Protein AF-L2F5I3-F1 (afdb_monomer_lite)

Radius of gyration: 32.6 Å; chains: 1; bounding box: 62×54×118 Å

Sequence (220 aa):
MTTNQRKNTMLRPIDVIFKHPVKKFTVIYQNGKLWQLPKLEFDGQSLAYKKEYQGSREQIFVSPDQTLDADDSVLISQLLTVNLPKSVHGRNVDEFEHWWRQNCYDFKAEIEAKQACQNQAQQLLSKPKQNLTTKQPSKKPNTEQKTAKTTPAQPQPQPQPQPQPQPQPQPQPQPQPQPQPQPQPQKRITQPEIKSNSSTANNPAYDVFDEMLNDLLHQL

pLDDT: mean 71.89, std 22.3, range [28.33, 97.69]

Foldseek 3Di:
DDPDPPDPPDDDLFKFWKAQPPVGWIWICDPNFIWTFDPDDPALVSVVVTDGDPDDQQRIATAQDQDDPPPRLSCLLPGQTDRDDPVRTRDTPVRNVVVCVVCVVVCVVVSVVSVVSNVVSVVVVPDDPDDPDDDDDDDDDDDDDDDDDDDDDDDDDDDDDDDDDDDDDDDDDDDDDDDDDDDDDDDDDDDDDDDDDDDDDDDPDPDPVVVVVVVVVVPD

Structure (mmCIF, N/CA/C/O backbone):
data_AF-L2F5I3-F1
#
_entry.id   AF-L2F5I3-F1
#
loop_
_atom_site.group_PDB
_atom_site.id
_atom_site.type_symbol
_atom_site.label_atom_id
_atom_site.label_alt_id
_atom_site.label_comp_id
_atom_site.label_asym_id
_atom_site.label_entity_id
_atom_site.label_seq_id
_atom_site.pdbx_PDB_ins_code
_atom_site.Cartn_x
_atom_site.Cartn_y
_atom_site.Cartn_z
_atom_site.occupancy
_atom_site.B_iso_or_equiv
_atom_site.auth_seq_id
_atom_site.auth_comp_id
_atom_site.auth_asym_id
_atom_site.auth_atom_id
_atom_site.pdbx_PDB_model_num
ATOM 1 N N . MET A 1 1 ? -35.029 13.430 -17.305 1.00 38.50 1 MET A N 1
ATOM 2 C CA . MET A 1 1 ? -34.560 12.127 -16.790 1.00 38.50 1 MET A CA 1
ATOM 3 C C . MET A 1 1 ? -33.447 12.401 -15.798 1.00 38.50 1 MET A C 1
ATOM 5 O O . MET A 1 1 ? -32.401 12.912 -16.167 1.00 38.50 1 MET A O 1
ATOM 9 N N . THR A 1 2 ? -33.754 12.218 -14.522 1.00 41.91 2 THR A N 1
ATOM 10 C CA . THR A 1 2 ? -32.927 12.547 -13.359 1.00 41.91 2 THR A CA 1
ATOM 11 C C . THR A 1 2 ? -31.792 11.537 -13.219 1.00 41.91 2 THR A C 1
ATOM 13 O O . THR A 1 2 ? -31.906 10.536 -12.509 1.00 41.91 2 THR A O 1
ATOM 16 N N . THR A 1 3 ? -30.675 11.789 -13.903 1.00 46.50 3 THR A N 1
ATOM 17 C CA . THR A 1 3 ? -29.435 11.046 -13.663 1.00 46.50 3 THR A CA 1
ATOM 18 C C . THR A 1 3 ? -28.897 11.500 -12.321 1.00 46.50 3 THR A C 1
ATOM 20 O O . THR A 1 3 ? -28.264 12.544 -12.188 1.00 46.50 3 THR A O 1
ATOM 23 N N . ASN A 1 4 ? -29.270 10.730 -11.307 1.00 40.75 4 ASN A N 1
ATOM 24 C CA . ASN A 1 4 ? -28.802 10.818 -9.945 1.00 40.75 4 ASN A CA 1
ATOM 25 C C . ASN A 1 4 ? -27.280 11.005 -9.933 1.00 40.75 4 ASN A C 1
ATOM 27 O O . ASN A 1 4 ? -26.522 10.038 -9.943 1.00 40.75 4 ASN A O 1
ATOM 31 N N . GLN A 1 5 ? -26.851 12.259 -9.794 1.00 45.59 5 GLN A N 1
ATOM 32 C CA . GLN A 1 5 ? -25.649 12.632 -9.064 1.00 45.59 5 GLN A CA 1
ATOM 33 C C . GLN A 1 5 ? -25.817 12.186 -7.602 1.00 45.59 5 GLN A C 1
ATOM 35 O O . GLN A 1 5 ? -25.839 12.996 -6.673 1.00 45.59 5 GLN A O 1
ATOM 40 N N . ARG A 1 6 ? -25.948 10.871 -7.373 1.00 45.66 6 ARG A N 1
ATOM 41 C CA . ARG A 1 6 ? -25.666 10.249 -6.084 1.00 45.66 6 ARG A CA 1
ATOM 42 C C . ARG A 1 6 ? -24.171 10.410 -5.881 1.00 45.66 6 ARG A C 1
ATOM 44 O O . ARG A 1 6 ? -23.380 9.544 -6.225 1.00 45.66 6 ARG A O 1
ATOM 51 N N . LYS A 1 7 ? -23.831 11.611 -5.417 1.00 50.34 7 LYS A N 1
ATOM 52 C CA . LYS A 1 7 ? -22.809 11.902 -4.426 1.00 50.34 7 LYS A CA 1
ATOM 53 C C . LYS A 1 7 ? -21.691 10.873 -4.461 1.00 50.34 7 LYS A C 1
ATOM 55 O O . LYS A 1 7 ? -21.724 9.849 -3.786 1.00 50.34 7 LYS A O 1
ATOM 60 N N . ASN A 1 8 ? -20.727 11.215 -5.302 1.00 47.50 8 ASN A N 1
ATOM 61 C CA . ASN A 1 8 ? -19.392 10.671 -5.479 1.00 47.50 8 ASN A CA 1
ATOM 62 C C . ASN A 1 8 ? -18.569 10.721 -4.161 1.00 47.50 8 ASN A C 1
ATOM 64 O O . ASN A 1 8 ? -17.467 11.256 -4.132 1.00 47.50 8 ASN A O 1
ATOM 68 N N . THR A 1 9 ? -19.139 10.262 -3.039 1.00 45.03 9 THR A N 1
ATOM 69 C CA . THR A 1 9 ? -18.729 10.608 -1.661 1.00 45.03 9 THR A CA 1
ATOM 70 C C . THR A 1 9 ? -18.636 9.385 -0.733 1.00 45.03 9 THR A C 1
ATOM 72 O O . THR A 1 9 ? -18.693 9.542 0.480 1.00 45.03 9 THR A O 1
ATOM 75 N N . MET A 1 10 ? -18.524 8.155 -1.255 1.00 47.41 10 MET A N 1
ATOM 76 C CA . MET A 1 10 ? -18.512 6.937 -0.413 1.00 47.41 10 MET A CA 1
ATOM 77 C C . MET A 1 10 ? -17.493 5.858 -0.813 1.00 47.41 10 MET A C 1
ATOM 79 O O . MET A 1 10 ? -17.718 4.672 -0.608 1.00 47.41 10 MET A O 1
ATOM 83 N N . LEU A 1 11 ? -16.334 6.252 -1.338 1.00 53.06 11 LEU A N 1
ATOM 84 C CA . LEU A 1 11 ? -15.163 5.376 -1.458 1.00 53.06 11 LEU A CA 1
ATOM 85 C C . LEU A 1 11 ? -13.971 6.227 -0.988 1.00 53.06 11 LEU A C 1
ATOM 87 O O . LEU A 1 11 ? -13.519 7.096 -1.723 1.00 53.06 11 LEU A O 1
ATOM 91 N N . ARG A 1 12 ? -13.432 6.080 0.222 1.00 60.47 12 ARG A N 1
ATOM 92 C CA . ARG A 1 12 ? -12.700 4.880 0.635 1.00 60.47 12 ARG A CA 1
ATOM 93 C C . ARG A 1 12 ? -12.332 4.943 2.121 1.00 60.47 12 ARG A C 1
ATOM 95 O O . ARG A 1 12 ? -11.772 5.958 2.522 1.00 60.47 12 ARG A O 1
ATOM 102 N N . PRO A 1 13 ? -12.551 3.868 2.894 1.00 72.69 13 PRO A N 1
ATOM 103 C CA . PRO A 1 13 ? -12.029 3.779 4.256 1.00 72.69 13 PRO A CA 1
ATOM 104 C C . PRO A 1 13 ? -10.575 3.305 4.318 1.00 72.69 13 PRO A C 1
ATOM 106 O O . PRO A 1 13 ? -9.930 3.552 5.324 1.00 72.69 13 PRO A O 1
ATOM 109 N N . ILE A 1 14 ? -10.080 2.608 3.286 1.00 90.81 14 ILE A N 1
ATOM 110 C CA . ILE A 1 14 ? -8.818 1.866 3.375 1.00 90.81 14 ILE A CA 1
ATOM 111 C C . ILE A 1 14 ? -7.659 2.547 2.655 1.00 90.81 14 ILE A C 1
ATOM 113 O O . ILE A 1 14 ? -7.831 3.161 1.595 1.00 90.81 14 ILE A O 1
ATOM 117 N N . ASP A 1 15 ? -6.477 2.330 3.215 1.00 95.00 15 ASP A N 1
ATOM 118 C CA . ASP A 1 15 ? -5.194 2.566 2.580 1.00 95.00 15 ASP A CA 1
ATOM 119 C C . ASP A 1 15 ? -4.676 1.265 1.958 1.00 95.00 15 ASP A C 1
ATOM 121 O O . ASP A 1 15 ? -4.999 0.167 2.418 1.00 95.00 15 ASP A O 1
ATOM 125 N N . VAL A 1 16 ? -3.875 1.375 0.897 1.00 96.12 16 VAL A N 1
ATOM 126 C CA . VAL A 1 16 ? -3.334 0.205 0.186 1.00 96.12 16 VAL A CA 1
ATOM 127 C C . VAL A 1 16 ? -1.864 0.390 -0.128 1.00 96.12 16 VAL A C 1
ATOM 129 O O . VAL A 1 16 ? -1.429 1.449 -0.581 1.00 96.12 16 VAL A O 1
ATOM 132 N N . ILE A 1 17 ? -1.103 -0.675 0.082 1.00 96.44 17 ILE A N 1
ATOM 133 C CA . ILE A 1 17 ? 0.323 -0.743 -0.195 1.00 96.44 17 ILE A CA 1
ATOM 134 C C . ILE A 1 17 ? 0.522 -1.261 -1.619 1.00 96.44 17 ILE A C 1
ATOM 136 O O . ILE A 1 17 ? 0.116 -2.373 -1.962 1.00 96.44 17 ILE A O 1
ATOM 140 N N . PHE A 1 18 ? 1.188 -0.463 -2.443 1.00 96.94 18 PHE A N 1
ATOM 141 C CA . PHE A 1 18 ? 1.641 -0.820 -3.779 1.00 96.94 18 PHE A CA 1
ATOM 142 C C . PHE A 1 18 ? 3.166 -0.955 -3.806 1.00 96.94 18 PHE A C 1
ATOM 144 O O . PHE A 1 18 ? 3.889 -0.275 -3.071 1.00 96.94 18 PHE A O 1
ATOM 151 N N . LYS A 1 19 ? 3.676 -1.813 -4.690 1.00 95.50 19 LYS A N 1
ATOM 152 C CA . LYS A 1 19 ? 5.113 -1.991 -4.927 1.00 95.50 19 LYS A CA 1
ATOM 153 C C . LYS A 1 19 ? 5.432 -1.771 -6.397 1.00 95.50 19 LYS A C 1
ATOM 155 O O . LYS A 1 19 ? 4.703 -2.218 -7.280 1.00 95.50 19 LYS A O 1
ATOM 160 N N . HIS A 1 20 ? 6.559 -1.115 -6.652 1.00 94.94 20 HIS A N 1
ATOM 161 C CA . HIS A 1 20 ? 7.129 -1.058 -7.992 1.00 94.94 20 HIS A CA 1
ATOM 162 C C . HIS A 1 20 ? 8.021 -2.294 -8.218 1.00 94.94 20 HIS A C 1
ATOM 164 O O . HIS A 1 20 ? 9.000 -2.460 -7.484 1.00 94.94 20 HIS A O 1
ATOM 170 N N . PRO A 1 21 ? 7.785 -3.121 -9.255 1.00 91.06 21 PRO A N 1
ATOM 171 C CA . PRO A 1 21 ? 8.473 -4.406 -9.422 1.00 91.06 21 PRO A CA 1
ATOM 172 C C . PRO A 1 21 ? 9.971 -4.240 -9.712 1.00 91.06 21 PRO A C 1
ATOM 174 O O . PRO A 1 21 ? 10.796 -4.957 -9.158 1.00 91.06 21 PRO A O 1
ATOM 177 N N . VAL A 1 22 ? 10.336 -3.243 -10.529 1.00 90.88 22 VAL A N 1
ATOM 178 C CA . VAL A 1 22 ? 11.740 -2.972 -10.895 1.00 90.88 22 VAL A CA 1
ATOM 179 C C . VAL A 1 22 ? 12.470 -2.106 -9.860 1.00 90.88 22 VAL A C 1
ATOM 181 O O . VAL A 1 22 ? 13.547 -2.457 -9.389 1.00 90.88 22 VAL A O 1
ATOM 184 N N . LYS A 1 23 ? 11.901 -0.950 -9.492 1.00 88.50 23 LYS A N 1
ATOM 185 C CA . LYS A 1 23 ? 12.576 0.059 -8.655 1.00 88.50 23 LYS A CA 1
ATOM 186 C C . LYS A 1 23 ? 12.511 -0.231 -7.146 1.00 88.50 23 LYS A C 1
ATOM 188 O O . LYS A 1 23 ? 13.174 0.476 -6.386 1.00 88.50 23 LYS A O 1
ATOM 193 N N . LYS A 1 24 ? 11.741 -1.248 -6.730 1.00 84.50 24 LYS A N 1
ATOM 194 C CA . LYS A 1 24 ? 11.603 -1.765 -5.353 1.00 84.50 24 LYS A CA 1
ATOM 195 C C . LYS A 1 24 ? 11.200 -0.740 -4.281 1.00 84.50 24 LYS A C 1
ATOM 197 O O . LYS A 1 24 ? 11.446 -0.971 -3.103 1.00 84.50 24 LYS A O 1
ATOM 202 N N . PHE A 1 25 ? 10.574 0.377 -4.649 1.00 91.56 25 PHE A N 1
ATOM 203 C CA . PHE A 1 25 ? 9.987 1.291 -3.664 1.00 91.56 25 PHE A CA 1
ATOM 204 C C . PHE A 1 25 ? 8.519 0.954 -3.389 1.00 91.56 25 PHE A C 1
ATOM 206 O O . PHE A 1 25 ? 7.840 0.314 -4.200 1.00 91.56 25 PHE A O 1
ATOM 213 N N . THR A 1 26 ? 8.045 1.430 -2.241 1.00 94.88 26 THR A N 1
ATOM 214 C CA . THR A 1 26 ? 6.654 1.329 -1.797 1.00 94.88 26 THR A CA 1
ATOM 215 C C . THR A 1 26 ? 5.893 2.601 -2.154 1.00 94.88 26 THR A C 1
ATOM 217 O O . THR A 1 26 ? 6.416 3.706 -1.987 1.00 94.88 26 THR A O 1
ATOM 220 N N . VAL A 1 27 ? 4.653 2.451 -2.612 1.00 96.50 27 VAL A N 1
ATOM 221 C CA . VAL A 1 27 ? 3.705 3.555 -2.792 1.00 96.50 27 VAL A CA 1
ATOM 222 C C . VAL A 1 27 ? 2.458 3.269 -1.972 1.00 96.50 27 VAL A C 1
ATOM 224 O O . VAL A 1 27 ? 1.893 2.187 -2.066 1.00 96.50 27 VAL A O 1
ATOM 227 N N . ILE A 1 28 ? 2.025 4.233 -1.171 1.00 96.25 28 ILE A N 1
ATOM 228 C CA . ILE A 1 28 ? 0.823 4.144 -0.348 1.00 96.25 28 ILE A CA 1
ATOM 229 C C . ILE A 1 28 ? -0.300 4.891 -1.034 1.00 96.25 28 ILE A C 1
ATOM 231 O O . ILE A 1 28 ? -0.204 6.088 -1.307 1.00 96.25 28 ILE A O 1
ATOM 235 N N . TYR A 1 29 ? -1.381 4.176 -1.280 1.00 95.62 29 TYR A N 1
ATOM 236 C CA . TYR A 1 29 ? -2.654 4.751 -1.643 1.00 95.62 29 TYR A CA 1
ATOM 237 C C . TYR A 1 29 ? -3.346 5.235 -0.376 1.00 95.62 29 TYR A C 1
ATOM 239 O O . TYR A 1 29 ? -3.750 4.405 0.429 1.00 95.62 29 TYR A O 1
ATOM 247 N N . GLN A 1 30 ? -3.488 6.547 -0.198 1.00 92.62 30 GLN A N 1
ATOM 248 C CA . GLN A 1 30 ? -4.148 7.123 0.972 1.00 92.62 30 GLN A CA 1
ATOM 249 C C . GLN A 1 30 ? -4.948 8.364 0.595 1.00 92.62 30 GLN A C 1
ATOM 251 O O . GLN A 1 30 ? -4.440 9.267 -0.075 1.00 92.62 30 GLN A O 1
ATOM 256 N N . ASN A 1 31 ? -6.203 8.425 1.047 1.00 86.44 31 ASN A N 1
ATOM 257 C CA . ASN A 1 31 ? -7.115 9.556 0.819 1.00 86.44 31 ASN A CA 1
ATOM 258 C C . ASN A 1 31 ? -7.254 9.953 -0.661 1.00 86.44 31 ASN A C 1
ATOM 260 O O . ASN A 1 31 ? -7.390 11.126 -1.002 1.00 86.44 31 ASN A O 1
ATOM 264 N N . GLY A 1 32 ? -7.192 8.970 -1.560 1.00 86.75 32 GLY A N 1
ATOM 265 C CA . GLY A 1 32 ? -7.280 9.207 -3.001 1.00 86.75 32 GLY A CA 1
ATOM 266 C C . GLY A 1 32 ? -5.990 9.673 -3.671 1.00 86.75 32 GLY A C 1
ATOM 267 O O . GLY A 1 32 ? -6.011 9.975 -4.861 1.00 86.75 32 GLY A O 1
ATOM 268 N N . LYS A 1 33 ? -4.880 9.731 -2.933 1.00 92.88 33 LYS A N 1
ATOM 269 C CA . LYS A 1 33 ? -3.563 10.124 -3.435 1.00 92.88 33 LYS A CA 1
ATOM 270 C C . LYS A 1 33 ? -2.569 8.980 -3.306 1.00 92.88 33 LYS A C 1
ATOM 272 O O . LYS A 1 33 ? -2.727 8.097 -2.466 1.00 92.88 33 LYS A O 1
ATOM 277 N N . LEU A 1 34 ? -1.534 9.023 -4.137 1.00 96.50 34 LEU A N 1
ATOM 278 C CA . LEU A 1 34 ? -0.433 8.070 -4.124 1.00 96.50 34 LEU A CA 1
ATOM 279 C C . LEU A 1 34 ? 0.799 8.728 -3.504 1.00 96.50 34 LEU A C 1
ATOM 281 O O . LEU A 1 34 ? 1.234 9.793 -3.943 1.00 96.50 34 LEU A O 1
ATOM 285 N N . TRP A 1 35 ? 1.368 8.079 -2.496 1.00 96.38 35 TRP A N 1
ATOM 286 C CA . TRP A 1 35 ? 2.506 8.574 -1.735 1.00 96.38 35 TRP A CA 1
ATOM 287 C C . TRP A 1 35 ? 3.661 7.590 -1.818 1.00 96.38 35 TRP A C 1
ATOM 289 O O . TRP A 1 35 ? 3.594 6.494 -1.275 1.00 96.38 35 TRP A O 1
ATOM 299 N N . GLN A 1 36 ? 4.737 7.972 -2.486 1.00 96.00 36 GLN A N 1
ATOM 300 C CA . GLN A 1 36 ? 5.953 7.184 -2.537 1.00 96.00 36 GLN A CA 1
ATOM 301 C C . GLN A 1 36 ? 6.755 7.360 -1.245 1.00 96.00 36 GLN A C 1
ATOM 303 O O . GLN A 1 36 ? 7.065 8.483 -0.839 1.00 96.00 36 GLN A O 1
ATOM 308 N N . LEU A 1 37 ? 7.143 6.244 -0.634 1.00 93.56 37 LEU A N 1
ATOM 309 C CA . LEU A 1 37 ? 8.093 6.250 0.474 1.00 93.56 37 LEU A CA 1
ATOM 310 C C . LEU A 1 37 ? 9.530 6.386 -0.054 1.00 93.56 37 LEU A C 1
ATOM 312 O O . LEU A 1 37 ? 9.827 5.955 -1.178 1.00 93.56 37 LEU A O 1
ATOM 316 N N . PRO A 1 38 ? 10.450 6.962 0.739 1.00 87.50 38 PRO A N 1
ATOM 317 C CA . PRO A 1 38 ? 11.878 6.839 0.455 1.00 87.50 38 PRO A CA 1
ATOM 318 C C . PRO A 1 38 ? 12.284 5.355 0.351 1.00 87.50 38 PRO A C 1
ATOM 320 O O . PRO A 1 38 ? 11.554 4.470 0.792 1.00 87.50 38 PRO A O 1
ATOM 323 N N . LYS A 1 39 ? 13.452 5.062 -0.241 1.00 77.19 39 LYS A N 1
ATOM 324 C CA . LYS A 1 39 ? 14.032 3.702 -0.247 1.00 77.19 39 LYS A CA 1
ATOM 325 C C . LYS A 1 39 ? 14.549 3.336 1.158 1.00 77.19 39 LYS A C 1
ATOM 327 O O . LYS A 1 39 ? 15.753 3.206 1.352 1.00 77.19 39 LYS A O 1
ATOM 332 N N . LEU A 1 40 ? 13.635 3.253 2.115 1.00 72.75 40 LEU A N 1
ATOM 333 C CA . LEU A 1 40 ? 13.841 2.860 3.503 1.00 72.75 40 LEU A CA 1
ATOM 334 C C . LEU A 1 40 ? 12.865 1.722 3.846 1.00 72.75 40 LEU A C 1
ATOM 336 O O . LEU A 1 40 ? 12.015 1.362 3.021 1.00 72.75 40 LEU A O 1
ATOM 340 N N . GLU A 1 41 ? 13.006 1.163 5.044 1.00 83.44 41 GLU A N 1
ATOM 341 C CA . GLU A 1 41 ? 12.096 0.153 5.580 1.00 83.44 41 GLU A CA 1
ATOM 342 C C .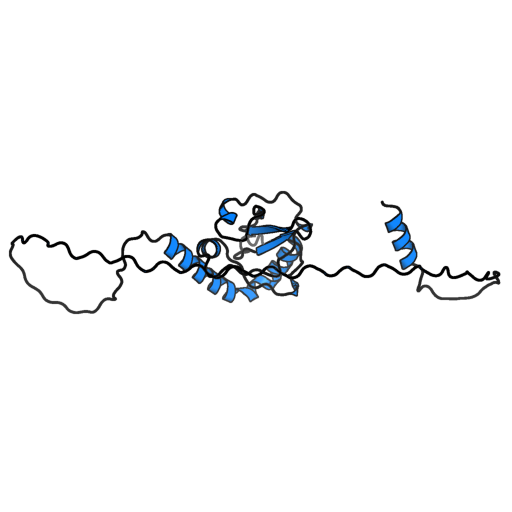 GLU A 1 41 ? 10.653 0.680 5.637 1.00 83.44 41 GLU A C 1
ATOM 344 O O . GLU A 1 41 ? 10.394 1.884 5.691 1.00 83.44 41 GLU A O 1
ATOM 349 N N . PHE A 1 42 ? 9.678 -0.225 5.562 1.00 88.38 42 PHE A N 1
ATOM 350 C CA . PHE A 1 42 ? 8.271 0.158 5.650 1.00 88.38 42 PHE A CA 1
ATOM 351 C C . PHE A 1 42 ? 7.864 0.320 7.119 1.00 88.38 42 PHE A C 1
ATOM 353 O O . PHE A 1 42 ? 7.306 -0.593 7.715 1.00 88.38 42 PHE A O 1
ATOM 360 N N . ASP A 1 43 ? 8.163 1.490 7.680 1.00 88.06 43 ASP A N 1
ATOM 361 C CA . ASP A 1 43 ? 7.886 1.845 9.072 1.00 88.06 43 ASP A CA 1
ATOM 362 C C . ASP A 1 43 ? 7.199 3.220 9.207 1.00 88.06 43 ASP A C 1
ATOM 364 O O . ASP A 1 43 ? 7.055 4.008 8.258 1.00 88.06 43 ASP A O 1
ATOM 368 N N . GLY A 1 44 ? 6.756 3.520 10.424 1.00 85.06 44 GLY A N 1
ATOM 369 C CA . GLY A 1 44 ? 6.100 4.767 10.789 1.00 85.06 44 GLY A CA 1
ATOM 370 C C . GLY A 1 44 ? 6.988 6.003 10.625 1.00 85.06 44 GLY A C 1
ATOM 371 O O . GLY A 1 44 ? 6.467 7.095 10.383 1.00 85.06 44 GLY A O 1
ATOM 372 N N . GLN A 1 45 ? 8.315 5.861 10.698 1.00 85.94 45 GLN A N 1
ATOM 373 C CA . GLN A 1 45 ? 9.250 6.970 10.474 1.00 85.94 45 GLN A CA 1
ATOM 374 C C . GLN A 1 45 ? 9.314 7.346 8.990 1.00 85.94 45 GLN A C 1
ATOM 376 O O . GLN A 1 45 ? 9.261 8.526 8.635 1.00 85.94 45 GLN A O 1
ATOM 381 N N . SER A 1 46 ? 9.349 6.352 8.109 1.00 88.81 46 SER A N 1
ATOM 382 C CA . SER A 1 46 ? 9.409 6.518 6.656 1.00 88.81 46 SER A CA 1
ATOM 383 C C . SER A 1 46 ? 8.165 7.193 6.089 1.00 88.81 46 SER A C 1
ATOM 385 O O . SER A 1 46 ? 8.258 7.946 5.114 1.00 88.81 46 SER A O 1
ATOM 387 N N . LEU A 1 47 ? 7.007 6.999 6.729 1.00 89.81 47 LEU A N 1
ATOM 388 C CA . LEU A 1 47 ? 5.769 7.704 6.390 1.00 89.81 47 LEU A CA 1
ATOM 389 C C . LEU A 1 47 ? 5.882 9.226 6.525 1.00 89.81 47 LEU A C 1
ATOM 391 O O . LEU A 1 47 ? 5.269 9.937 5.728 1.00 89.81 47 LEU A O 1
ATOM 395 N N . ALA A 1 48 ? 6.668 9.736 7.479 1.00 89.06 48 ALA A N 1
ATOM 396 C CA . ALA A 1 48 ? 6.839 11.178 7.677 1.00 89.06 48 ALA A CA 1
ATOM 397 C C . ALA A 1 48 ? 7.553 11.856 6.494 1.00 89.06 48 ALA A C 1
ATOM 399 O O . ALA A 1 48 ? 7.376 13.050 6.256 1.00 89.06 48 ALA A O 1
ATOM 400 N N . TYR A 1 49 ? 8.323 11.085 5.725 1.00 92.00 49 TYR A N 1
ATOM 401 C CA . TYR A 1 49 ? 9.106 11.561 4.584 1.00 92.00 49 TYR A CA 1
ATOM 402 C C . TYR A 1 49 ? 8.510 11.158 3.231 1.00 92.00 49 TYR A C 1
ATOM 404 O O . TYR A 1 49 ? 9.174 11.298 2.197 1.00 92.00 49 TYR A O 1
ATOM 412 N N . LYS A 1 50 ? 7.269 10.651 3.215 1.00 93.25 50 LYS A N 1
ATOM 413 C CA . LYS A 1 50 ? 6.582 10.277 1.976 1.00 93.25 50 LYS A CA 1
ATOM 414 C C . LYS A 1 50 ? 6.408 11.491 1.063 1.00 93.25 50 LYS A C 1
ATOM 416 O O . LYS A 1 50 ? 6.116 12.599 1.512 1.00 93.25 50 LYS A O 1
ATOM 421 N N . LYS A 1 51 ? 6.568 11.276 -0.238 1.00 95.00 51 LYS A N 1
ATOM 422 C CA . LYS A 1 51 ? 6.373 12.297 -1.275 1.00 95.00 51 LYS A CA 1
ATOM 423 C C . LYS A 1 51 ? 5.250 11.875 -2.199 1.00 95.00 51 LYS A C 1
ATOM 425 O O . LYS A 1 51 ? 4.988 10.687 -2.345 1.00 95.00 51 LYS A O 1
ATOM 430 N N . GLU A 1 52 ? 4.588 12.835 -2.828 1.00 96.69 52 GLU A N 1
ATOM 431 C CA . GLU A 1 52 ? 3.599 12.517 -3.855 1.00 96.69 52 GLU A CA 1
ATOM 432 C C . GLU A 1 52 ? 4.255 11.702 -4.974 1.00 96.69 52 GLU A C 1
ATOM 434 O O . GLU A 1 52 ? 5.351 12.023 -5.446 1.00 96.69 52 GLU A O 1
ATOM 439 N N . TYR A 1 53 ? 3.611 10.603 -5.350 1.00 96.75 53 TYR A N 1
ATOM 440 C CA . TYR A 1 53 ? 4.107 9.729 -6.397 1.00 96.75 53 TYR A CA 1
ATOM 441 C C . TYR A 1 53 ? 3.870 10.370 -7.766 1.00 96.75 53 TYR A C 1
ATOM 443 O O . TYR A 1 53 ? 2.732 10.606 -8.155 1.00 96.75 53 TYR A O 1
ATOM 451 N N . GLN A 1 54 ? 4.960 10.625 -8.491 1.00 95.88 54 GLN A N 1
ATOM 452 C CA . GLN A 1 54 ? 4.952 11.264 -9.814 1.00 95.88 54 GLN A CA 1
ATOM 453 C C . GLN A 1 54 ? 5.070 10.257 -10.972 1.00 95.88 54 GLN A C 1
ATOM 455 O O . GLN A 1 54 ? 5.201 10.649 -12.128 1.00 95.88 54 GLN A O 1
ATOM 460 N N . GLY A 1 55 ? 5.121 8.956 -10.672 1.00 94.12 55 GLY A N 1
ATOM 461 C CA . GLY A 1 55 ? 5.203 7.915 -11.694 1.00 94.12 55 GLY A CA 1
ATOM 462 C C . GLY A 1 55 ? 3.830 7.485 -12.211 1.00 94.12 55 GLY A C 1
ATOM 463 O O . GLY A 1 55 ? 2.793 7.977 -11.768 1.00 94.12 55 GLY A O 1
ATOM 464 N N . SER A 1 56 ? 3.833 6.545 -13.153 1.00 96.19 56 SER A N 1
ATOM 465 C CA . SER A 1 56 ? 2.606 6.051 -13.780 1.00 96.19 56 SER A CA 1
ATOM 466 C C . SER A 1 56 ? 1.880 5.044 -12.874 1.00 96.19 56 SER A C 1
ATOM 468 O O . SER A 1 56 ? 2.501 4.230 -12.184 1.00 96.19 56 SER A O 1
ATOM 470 N N . ARG A 1 57 ? 0.544 5.104 -12.862 1.00 95.81 57 ARG A N 1
ATOM 471 C CA . ARG A 1 57 ? -0.332 4.252 -12.030 1.00 95.81 57 ARG A CA 1
ATOM 472 C C . ARG A 1 57 ? -0.288 2.782 -12.454 1.00 95.81 57 ARG A C 1
ATOM 474 O O . ARG A 1 57 ? -0.606 1.901 -11.663 1.00 95.81 57 ARG A O 1
ATOM 481 N N . GLU A 1 58 ? 0.156 2.531 -13.676 1.00 96.38 58 GLU A N 1
ATOM 482 C CA . GLU A 1 58 ? 0.315 1.231 -14.321 1.00 96.38 58 GLU A CA 1
ATOM 483 C C . GLU A 1 58 ? 1.642 0.548 -13.941 1.00 96.38 58 GLU A C 1
ATOM 485 O O . GLU A 1 58 ? 1.806 -0.648 -14.158 1.00 96.38 58 GLU A O 1
ATOM 490 N N . GLN A 1 59 ? 2.596 1.290 -13.363 1.00 96.31 59 GLN A N 1
ATOM 491 C CA . GLN A 1 59 ? 3.921 0.774 -12.980 1.00 96.31 59 GLN A CA 1
ATOM 492 C C . GLN A 1 59 ? 3.990 0.244 -11.545 1.00 96.31 59 GLN A C 1
ATOM 494 O O . GLN A 1 59 ? 5.030 -0.271 -11.117 1.00 96.31 59 GLN A O 1
ATOM 499 N N . ILE A 1 60 ? 2.913 0.398 -10.782 1.00 97.25 60 ILE A N 1
ATOM 500 C CA . ILE A 1 60 ? 2.832 -0.027 -9.390 1.00 97.25 60 ILE A CA 1
ATOM 501 C C . ILE A 1 60 ? 1.663 -0.978 -9.219 1.00 97.25 60 ILE A C 1
ATOM 503 O O . ILE A 1 60 ? 0.586 -0.769 -9.770 1.00 97.25 60 ILE A O 1
ATOM 507 N N . PHE A 1 61 ? 1.883 -2.018 -8.427 1.00 97.56 61 PHE A N 1
ATOM 508 C CA . PHE A 1 61 ? 0.920 -3.099 -8.288 1.00 97.56 61 PHE A CA 1
ATOM 509 C C . PHE A 1 61 ? 0.617 -3.366 -6.825 1.00 97.56 61 PHE A C 1
ATOM 511 O O . PHE A 1 61 ? 1.486 -3.176 -5.968 1.00 97.56 61 PHE A O 1
ATOM 518 N N . VAL A 1 62 ? -0.613 -3.793 -6.543 1.00 97.69 62 VAL A N 1
ATOM 519 C CA . VAL A 1 62 ? -1.049 -4.125 -5.186 1.00 97.69 62 VAL A CA 1
ATOM 520 C C . VAL A 1 62 ? -0.101 -5.163 -4.591 1.00 97.69 62 VAL A C 1
ATOM 522 O O . VAL A 1 62 ? 0.095 -6.244 -5.158 1.00 97.69 62 VAL A O 1
ATOM 525 N N . SER A 1 63 ? 0.486 -4.815 -3.446 1.00 95.62 63 SER A N 1
ATOM 526 C CA . SER A 1 63 ? 1.388 -5.684 -2.696 1.00 95.62 63 SER A CA 1
ATOM 527 C C . SER A 1 63 ? 0.626 -6.905 -2.170 1.00 95.62 63 SER A C 1
ATOM 529 O O . SER A 1 63 ? -0.461 -6.734 -1.615 1.00 95.62 63 SER A O 1
ATOM 531 N N . PRO A 1 64 ? 1.182 -8.125 -2.278 1.00 92.81 64 PRO A N 1
ATOM 532 C CA . PRO A 1 64 ? 0.633 -9.294 -1.593 1.00 92.81 64 PRO A CA 1
ATOM 533 C C . PRO A 1 64 ? 0.648 -9.160 -0.070 1.00 92.81 64 PRO A C 1
ATOM 535 O O . PRO A 1 64 ? -0.133 -9.808 0.618 1.00 92.81 64 PRO A O 1
ATOM 538 N N . ASP A 1 65 ? 1.562 -8.335 0.435 1.00 91.19 65 ASP A N 1
ATOM 539 C CA . ASP A 1 65 ? 1.688 -8.013 1.843 1.00 91.19 65 ASP A CA 1
ATOM 540 C C . ASP A 1 65 ? 1.079 -6.632 2.105 1.00 91.19 65 ASP A C 1
ATOM 542 O O . ASP A 1 65 ? 1.618 -5.610 1.663 1.00 91.19 65 ASP A O 1
ATOM 546 N N . GLN A 1 66 ? -0.077 -6.640 2.768 1.00 93.75 66 GLN A N 1
ATOM 547 C CA . GLN A 1 66 ? -0.777 -5.453 3.266 1.00 93.75 66 GLN A CA 1
ATOM 548 C C . GLN A 1 66 ? -0.610 -5.281 4.785 1.00 93.75 66 GLN A C 1
ATOM 550 O O . GLN A 1 66 ? -1.290 -4.449 5.396 1.00 93.75 66 GLN A O 1
ATOM 555 N N . THR A 1 67 ? 0.229 -6.103 5.418 1.00 90.44 67 THR A N 1
ATOM 556 C CA . THR A 1 67 ? 0.362 -6.120 6.872 1.00 90.44 67 THR A CA 1
ATOM 557 C C . THR A 1 67 ? 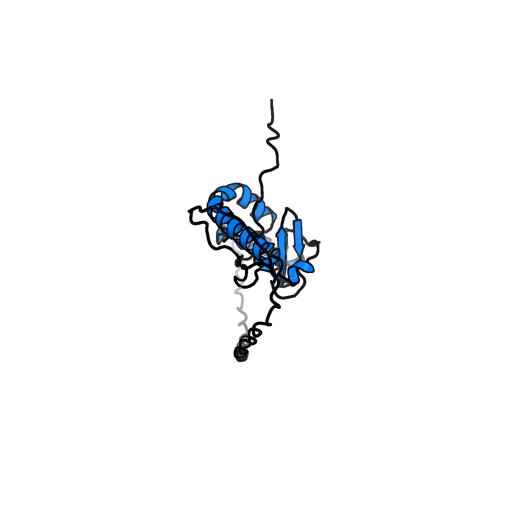1.104 -4.882 7.368 1.00 90.44 67 THR A C 1
ATOM 559 O O . THR A 1 67 ? 1.949 -4.308 6.682 1.00 90.44 67 THR A O 1
ATOM 562 N N . LEU A 1 68 ? 0.718 -4.432 8.560 1.00 91.06 68 LEU A N 1
ATOM 563 C CA . LEU A 1 68 ? 1.426 -3.401 9.308 1.00 91.06 68 LEU A CA 1
ATOM 564 C C . LEU A 1 68 ? 2.085 -4.105 10.487 1.00 91.06 68 LEU A C 1
ATOM 566 O O . LEU A 1 68 ? 1.463 -4.996 11.077 1.00 91.06 68 LEU A O 1
ATOM 570 N N . ASP A 1 69 ? 3.306 -3.706 10.824 1.00 88.44 69 ASP A N 1
ATOM 571 C CA . ASP A 1 69 ? 3.975 -4.199 12.023 1.00 88.44 69 ASP A CA 1
ATOM 572 C C . ASP A 1 69 ? 3.104 -3.898 13.257 1.00 88.44 69 ASP A C 1
ATOM 574 O O . ASP A 1 69 ? 2.638 -2.772 13.443 1.00 88.44 69 ASP A O 1
ATOM 578 N N . ALA A 1 70 ? 2.841 -4.928 14.066 1.00 85.94 70 ALA A N 1
ATOM 579 C CA . ALA A 1 70 ? 1.985 -4.843 15.244 1.00 85.94 70 ALA A CA 1
ATOM 580 C C . ALA A 1 70 ? 2.600 -3.974 16.354 1.00 85.94 70 ALA A C 1
ATOM 582 O O . ALA A 1 70 ? 1.859 -3.388 17.148 1.00 85.94 70 ALA A O 1
ATOM 583 N N . ASP A 1 71 ? 3.931 -3.873 16.391 1.00 86.81 71 ASP A N 1
ATOM 584 C CA . ASP A 1 71 ? 4.660 -3.063 17.366 1.00 86.81 71 ASP A CA 1
ATOM 585 C C . ASP A 1 71 ? 4.808 -1.600 16.901 1.00 86.81 71 ASP A C 1
ATOM 587 O O . ASP A 1 71 ? 5.046 -0.695 17.712 1.00 86.81 71 ASP A O 1
ATOM 591 N N . ASP A 1 72 ? 4.578 -1.320 15.613 1.00 89.75 72 ASP A N 1
ATOM 592 C CA . ASP A 1 72 ? 4.635 0.029 15.054 1.00 89.75 72 ASP A CA 1
ATOM 593 C C . ASP A 1 72 ? 3.308 0.781 15.239 1.00 89.75 72 ASP A C 1
ATOM 595 O O . ASP A 1 72 ? 2.477 0.956 14.339 1.00 89.75 72 ASP A O 1
ATOM 599 N N . SER A 1 73 ? 3.130 1.298 16.455 1.00 88.25 73 SER A N 1
ATOM 600 C CA . SER A 1 73 ? 1.974 2.127 16.816 1.00 88.25 73 SER A CA 1
ATOM 601 C C . SER A 1 73 ? 1.822 3.368 15.925 1.00 88.25 73 SER A C 1
ATOM 603 O O . SER A 1 73 ? 0.702 3.849 15.739 1.00 88.25 73 SER A O 1
ATOM 605 N N . VAL A 1 74 ? 2.916 3.899 15.363 1.00 91.19 74 VAL A N 1
ATOM 606 C CA . VAL A 1 74 ? 2.871 5.067 14.471 1.00 91.19 74 VAL A CA 1
ATOM 607 C C . VAL A 1 74 ? 2.246 4.672 13.138 1.00 91.19 74 VAL A C 1
ATOM 609 O O . VAL A 1 74 ? 1.343 5.370 12.667 1.00 91.19 74 VAL A O 1
ATOM 612 N N . LEU A 1 75 ? 2.666 3.546 12.567 1.00 91.75 75 LEU A N 1
ATOM 613 C CA . LEU A 1 75 ? 2.138 3.004 11.318 1.00 91.75 75 LEU A CA 1
ATOM 614 C C . LEU A 1 75 ? 0.651 2.644 11.448 1.00 91.75 75 LEU A C 1
ATOM 616 O O . LEU A 1 75 ? -0.163 3.099 10.641 1.00 91.75 75 LEU A O 1
ATOM 620 N N . ILE A 1 76 ? 0.282 1.929 12.516 1.00 92.56 76 ILE A N 1
ATOM 621 C CA . ILE A 1 76 ? -1.111 1.551 12.823 1.00 92.56 76 ILE A CA 1
ATOM 622 C C . ILE A 1 76 ? -1.998 2.786 13.023 1.00 92.56 76 ILE A C 1
ATOM 624 O O . ILE A 1 76 ? -3.147 2.810 12.582 1.00 92.56 76 ILE A O 1
ATOM 628 N N . SER A 1 77 ? -1.485 3.837 13.670 1.00 91.50 77 SER A N 1
ATOM 629 C CA . SER A 1 77 ? -2.260 5.065 13.893 1.00 91.50 77 SER A CA 1
ATOM 630 C C . SER A 1 77 ? -2.544 5.856 12.609 1.00 91.50 77 SER A C 1
ATOM 632 O O . SER A 1 77 ? -3.491 6.646 12.585 1.00 91.50 77 SER A O 1
ATOM 634 N N . GLN A 1 78 ? -1.741 5.655 11.557 1.00 91.62 78 GLN A N 1
ATOM 635 C CA . GLN A 1 78 ? -1.779 6.450 10.327 1.00 91.62 78 GLN A CA 1
ATOM 636 C C . GLN A 1 78 ? -2.366 5.726 9.121 1.00 91.62 78 GLN A C 1
ATOM 638 O O . GLN A 1 78 ? -2.884 6.403 8.233 1.00 91.62 78 GLN A O 1
ATOM 643 N N . LEU A 1 79 ? -2.245 4.399 9.055 1.00 93.50 79 LEU A N 1
ATOM 644 C CA . LEU A 1 79 ? -2.707 3.609 7.919 1.00 93.50 79 LEU A CA 1
ATOM 645 C C . LEU A 1 79 ? -3.856 2.690 8.310 1.00 93.50 79 LEU A C 1
ATOM 647 O O . LEU A 1 79 ? -3.834 2.072 9.373 1.00 93.50 79 LEU A O 1
ATOM 651 N N . LEU A 1 80 ? -4.836 2.562 7.419 1.00 93.06 80 LEU A N 1
ATOM 652 C CA . LEU A 1 80 ? -5.923 1.596 7.559 1.00 93.06 80 LEU A CA 1
ATOM 653 C C . LEU A 1 80 ? -5.884 0.557 6.431 1.00 93.06 80 LEU A C 1
ATOM 655 O O . LEU A 1 80 ? -6.660 0.636 5.480 1.00 93.06 80 LEU A O 1
ATOM 659 N N . THR A 1 81 ? -4.984 -0.420 6.521 1.00 94.06 81 THR A N 1
ATOM 660 C CA . THR A 1 81 ? -4.901 -1.517 5.544 1.00 94.06 81 THR A CA 1
ATOM 661 C C . THR A 1 81 ? -5.776 -2.711 5.945 1.00 94.06 81 THR A C 1
ATOM 663 O O . THR A 1 81 ? -6.023 -2.971 7.127 1.00 94.06 81 THR A O 1
ATOM 666 N N . VAL A 1 82 ? -6.238 -3.458 4.941 1.00 93.19 82 VAL A N 1
ATOM 667 C CA . VAL A 1 82 ? -7.007 -4.705 5.094 1.00 93.19 82 VAL A CA 1
ATOM 668 C C . VAL A 1 82 ? -6.329 -5.839 4.333 1.00 93.19 82 VAL A C 1
ATOM 670 O O . VAL A 1 82 ? -5.509 -5.600 3.442 1.00 93.19 82 VAL A O 1
ATOM 673 N N . ASN A 1 83 ? -6.677 -7.078 4.661 1.00 91.69 83 ASN A N 1
ATOM 674 C CA . ASN A 1 83 ? -6.161 -8.256 3.979 1.00 91.69 83 ASN A CA 1
ATOM 675 C C . ASN A 1 83 ? -6.827 -8.415 2.612 1.00 91.69 83 ASN A C 1
ATOM 677 O O . ASN A 1 83 ? -7.978 -8.829 2.502 1.00 91.69 83 ASN A O 1
ATOM 681 N N . LEU A 1 84 ? -6.091 -8.107 1.548 1.00 93.75 84 LEU A N 1
ATOM 682 C CA . LEU A 1 84 ? -6.606 -8.237 0.191 1.00 93.75 84 LEU A CA 1
ATOM 683 C C . LEU A 1 84 ? -6.512 -9.696 -0.302 1.00 93.75 84 LEU A C 1
ATOM 685 O O . LEU A 1 84 ? -5.574 -10.421 0.038 1.00 93.75 84 LEU A O 1
ATOM 689 N N . PRO A 1 85 ? -7.484 -10.170 -1.101 1.00 95.12 85 PRO A N 1
ATOM 690 C CA . PRO A 1 85 ? -7.446 -11.513 -1.657 1.00 95.12 85 PRO A CA 1
ATOM 691 C C . PRO A 1 85 ? -6.425 -11.606 -2.797 1.00 95.12 85 PRO A C 1
ATOM 693 O O . PRO A 1 85 ? -6.176 -10.646 -3.531 1.00 95.12 85 PRO A O 1
ATOM 696 N N . LYS A 1 86 ? -5.909 -12.820 -3.034 1.00 94.06 86 LYS A N 1
ATOM 697 C CA . LYS A 1 86 ? -4.904 -13.094 -4.079 1.00 94.06 86 LYS A CA 1
ATOM 698 C C . LYS A 1 86 ? -5.314 -12.641 -5.484 1.00 94.06 86 LYS A C 1
ATOM 700 O O . LYS A 1 86 ? -4.443 -12.320 -6.280 1.00 94.06 86 LYS A O 1
ATOM 705 N N . SER A 1 87 ? -6.612 -12.588 -5.786 1.00 94.25 87 SER A N 1
ATOM 706 C CA . SER A 1 87 ? -7.148 -12.141 -7.081 1.00 94.25 87 SER A CA 1
ATOM 707 C C . SER A 1 87 ? -6.895 -10.661 -7.392 1.00 94.25 87 SER A C 1
ATOM 709 O O . SER A 1 87 ? -7.086 -10.237 -8.535 1.00 94.25 87 SER A O 1
ATOM 711 N N . VAL A 1 88 ? -6.532 -9.870 -6.379 1.00 95.69 88 VAL A N 1
ATOM 712 C CA . VAL A 1 88 ? -6.227 -8.437 -6.484 1.00 95.69 88 VAL A CA 1
ATOM 713 C C . VAL A 1 88 ? -4.734 -8.147 -6.468 1.00 95.69 88 VAL A C 1
ATOM 715 O O . VAL A 1 88 ? -4.311 -7.116 -6.984 1.00 95.69 88 VAL A O 1
ATOM 718 N N . HIS A 1 89 ? -3.929 -9.042 -5.902 1.00 94.12 89 HIS A N 1
ATOM 719 C CA . HIS A 1 89 ? -2.481 -8.878 -5.886 1.00 94.12 89 HIS A CA 1
ATOM 720 C C . HIS A 1 89 ? -1.948 -8.805 -7.317 1.00 94.12 89 HIS A C 1
ATOM 722 O O . HIS A 1 89 ? -2.382 -9.559 -8.186 1.00 94.12 89 HIS A O 1
ATOM 728 N N . GLY A 1 90 ? -1.020 -7.884 -7.569 1.00 91.56 90 GLY A N 1
ATOM 729 C CA . GLY A 1 90 ? -0.491 -7.681 -8.917 1.00 91.56 90 GLY A CA 1
ATOM 730 C C . GLY A 1 90 ? -1.378 -6.843 -9.845 1.00 91.56 90 GLY A C 1
ATOM 731 O O . GLY A 1 90 ? -0.956 -6.588 -10.965 1.00 91.56 90 GLY A O 1
ATOM 732 N N . ARG A 1 91 ? -2.558 -6.379 -9.408 1.00 96.94 91 ARG A N 1
ATOM 733 C CA . ARG A 1 91 ? -3.344 -5.382 -10.155 1.00 96.94 91 ARG A CA 1
ATOM 734 C C . ARG A 1 91 ? -2.751 -3.991 -9.999 1.00 96.94 91 ARG A C 1
ATOM 736 O O . ARG A 1 91 ? -2.237 -3.658 -8.927 1.00 96.94 91 ARG A O 1
ATOM 743 N N . ASN A 1 92 ? -2.842 -3.182 -11.045 1.00 97.25 92 ASN A N 1
ATOM 744 C CA . ASN A 1 92 ? -2.455 -1.778 -10.982 1.00 97.25 92 ASN A CA 1
ATOM 745 C C . ASN A 1 92 ? -3.490 -0.941 -10.208 1.00 97.25 92 ASN A C 1
ATOM 747 O O . ASN A 1 92 ? -4.496 -1.460 -9.710 1.00 97.25 92 ASN A O 1
ATOM 751 N N . VAL A 1 93 ? -3.239 0.362 -10.062 1.00 95.88 93 VAL A N 1
ATOM 752 C CA . VAL A 1 93 ? -4.096 1.217 -9.229 1.00 95.88 93 VAL A CA 1
ATOM 753 C C . VAL A 1 93 ? -5.532 1.289 -9.756 1.00 95.88 93 VAL A C 1
ATOM 755 O O . VAL A 1 93 ? -6.468 1.184 -8.965 1.00 95.88 93 VAL A O 1
ATOM 758 N N . ASP A 1 94 ? -5.735 1.432 -11.063 1.00 95.62 94 ASP A N 1
ATOM 759 C CA . ASP A 1 94 ? -7.074 1.613 -11.637 1.00 95.62 94 ASP A CA 1
ATOM 760 C C . ASP A 1 94 ? -7.880 0.309 -11.632 1.00 95.62 94 ASP A C 1
ATOM 762 O O . ASP A 1 94 ? -9.068 0.301 -11.297 1.00 95.62 94 ASP A O 1
ATOM 766 N N . GLU A 1 95 ? -7.218 -0.817 -11.893 1.00 96.38 95 GLU A N 1
ATOM 767 C CA . GLU A 1 95 ? -7.798 -2.153 -11.754 1.00 96.38 95 GLU A CA 1
ATOM 768 C C . GLU A 1 95 ? -8.212 -2.454 -10.307 1.00 96.38 95 GLU A C 1
ATOM 770 O O . GLU A 1 95 ? -9.279 -3.032 -10.069 1.00 96.38 95 GLU A O 1
ATOM 775 N N . PHE A 1 96 ? -7.387 -2.052 -9.334 1.00 95.56 96 PHE A N 1
ATOM 776 C CA . PHE A 1 96 ? -7.727 -2.145 -7.917 1.00 95.56 96 PHE A CA 1
ATOM 777 C C . PHE A 1 96 ? -8.929 -1.259 -7.575 1.00 95.56 96 PHE A C 1
ATOM 779 O O . PHE A 1 96 ? -9.860 -1.730 -6.925 1.00 95.56 96 PHE A O 1
ATOM 786 N N . GLU A 1 97 ? -8.953 0.001 -8.015 1.00 93.81 97 GLU A N 1
ATOM 787 C CA . GLU A 1 97 ? -10.069 0.911 -7.732 1.00 93.81 97 GLU A CA 1
ATOM 788 C C . GLU A 1 97 ? -11.390 0.394 -8.306 1.00 93.81 97 GLU A C 1
ATOM 790 O O . GLU A 1 97 ? -12.430 0.470 -7.645 1.00 93.81 97 GLU A O 1
ATOM 795 N N . HIS A 1 98 ? -11.356 -0.155 -9.520 1.00 93.50 98 HIS A N 1
ATOM 796 C CA . HIS A 1 98 ? -12.517 -0.772 -10.147 1.00 93.50 98 HIS A CA 1
ATOM 797 C C . HIS A 1 98 ? -12.998 -2.004 -9.370 1.00 93.50 98 HIS A C 1
ATOM 799 O O . HIS A 1 98 ? -14.201 -2.171 -9.146 1.00 93.50 98 HIS A O 1
ATOM 805 N N . TRP A 1 99 ? -12.071 -2.850 -8.917 1.00 94.69 99 TRP A N 1
ATOM 806 C CA . TRP A 1 99 ? -12.395 -3.997 -8.073 1.00 94.69 99 TRP A CA 1
ATOM 807 C C . TRP A 1 99 ? -12.962 -3.564 -6.711 1.00 94.69 99 TRP A C 1
ATOM 809 O O . TRP A 1 99 ? -13.998 -4.076 -6.286 1.00 94.69 99 TRP A O 1
ATOM 819 N N . TRP A 1 100 ? -12.358 -2.571 -6.052 1.00 93.31 100 TRP A N 1
ATOM 820 C CA . TRP A 1 100 ? -12.779 -2.099 -4.730 1.00 93.31 100 TRP A CA 1
ATOM 821 C C . TRP A 1 100 ? -14.220 -1.588 -4.738 1.00 93.31 100 TRP A C 1
ATOM 823 O O . TRP A 1 100 ? -14.980 -1.876 -3.821 1.00 93.31 100 TRP A O 1
ATOM 833 N N . ARG A 1 101 ? -14.640 -0.901 -5.807 1.00 90.75 101 ARG A N 1
ATOM 834 C CA . ARG A 1 101 ? -16.027 -0.422 -5.974 1.00 90.75 101 ARG A CA 1
ATOM 835 C C . ARG A 1 101 ? -17.077 -1.528 -5.907 1.00 90.75 101 ARG A C 1
ATOM 837 O O . ARG A 1 101 ? -18.213 -1.248 -5.543 1.00 90.75 101 ARG A O 1
ATOM 844 N N . GLN A 1 102 ? -16.700 -2.746 -6.275 1.00 90.88 102 GLN A N 1
ATOM 845 C CA . GLN A 1 102 ? -17.598 -3.897 -6.328 1.00 90.88 102 GLN A CA 1
ATOM 846 C C . GLN A 1 102 ? -17.517 -4.756 -5.062 1.00 90.88 102 GLN A C 1
ATOM 848 O O . GLN A 1 102 ? -18.499 -5.398 -4.715 1.00 90.88 102 GLN A O 1
ATOM 853 N N . ASN A 1 103 ? -16.373 -4.745 -4.368 1.00 92.75 103 ASN A N 1
ATOM 854 C CA . ASN A 1 103 ? -16.075 -5.680 -3.277 1.00 92.75 103 ASN A CA 1
ATOM 855 C C . A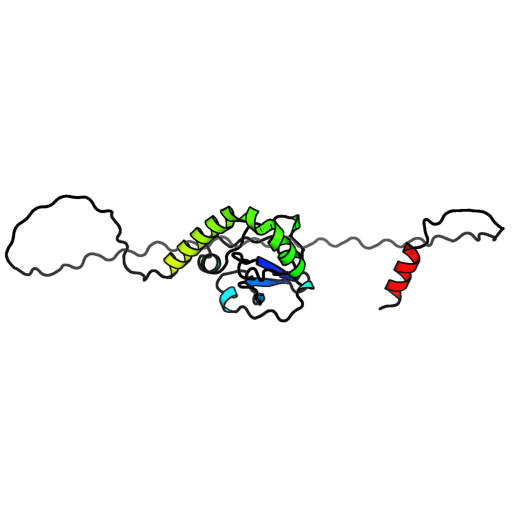SN A 1 103 ? -15.960 -4.997 -1.901 1.00 92.75 103 ASN A C 1
ATOM 857 O O . ASN A 1 103 ? -15.833 -5.678 -0.891 1.00 92.75 103 ASN A O 1
ATOM 861 N N . CYS A 1 104 ? -16.005 -3.661 -1.810 1.00 89.00 104 CYS A N 1
ATOM 862 C CA . CYS A 1 104 ? -15.744 -2.940 -0.555 1.00 89.00 104 CYS A CA 1
ATOM 863 C C . CYS A 1 104 ? -16.678 -3.320 0.606 1.00 89.00 104 CYS A C 1
ATOM 865 O O . CYS A 1 104 ? -16.276 -3.220 1.764 1.00 89.00 104 CYS A O 1
ATOM 867 N N . TYR A 1 105 ? -17.907 -3.756 0.315 1.00 89.44 105 TYR A N 1
ATOM 868 C CA . TYR A 1 105 ? -18.873 -4.159 1.337 1.00 89.44 105 TYR A CA 1
ATOM 869 C C . TYR A 1 105 ? -18.471 -5.445 2.067 1.00 89.44 105 TYR A C 1
ATOM 871 O O . TYR A 1 105 ? -18.769 -5.566 3.256 1.00 89.44 105 TYR A O 1
ATOM 879 N N . ASP A 1 106 ? -17.736 -6.346 1.411 1.00 90.44 106 ASP A N 1
ATOM 880 C CA . ASP A 1 106 ? -17.272 -7.602 2.014 1.00 90.44 106 ASP A CA 1
ATOM 881 C C . ASP A 1 106 ? -16.241 -7.353 3.124 1.00 90.44 106 ASP A C 1
ATOM 883 O O . ASP A 1 106 ? -16.132 -8.118 4.080 1.00 90.44 106 ASP A O 1
ATOM 887 N N . PHE A 1 107 ? -15.534 -6.223 3.052 1.00 91.50 107 PHE A N 1
ATOM 888 C CA . PHE A 1 107 ? -14.500 -5.834 4.011 1.00 91.50 107 PHE A CA 1
ATOM 889 C C . PHE A 1 107 ? -15.035 -5.004 5.177 1.00 91.50 107 PHE A C 1
ATOM 891 O O . PHE A 1 107 ? -14.255 -4.588 6.030 1.00 91.50 107 PHE A O 1
ATOM 898 N N . LYS A 1 108 ? -16.348 -4.749 5.256 1.00 89.38 108 LYS A N 1
ATOM 899 C CA . LYS A 1 108 ? -16.924 -3.839 6.259 1.00 89.38 108 LYS A CA 1
ATOM 900 C C . LYS A 1 108 ? -16.517 -4.193 7.696 1.00 89.38 108 LYS A C 1
ATOM 902 O O . LYS A 1 108 ? -16.068 -3.317 8.427 1.00 89.38 108 LYS A O 1
ATOM 907 N N . ALA A 1 109 ? -16.642 -5.461 8.086 1.00 89.62 109 ALA A N 1
ATOM 908 C CA . ALA A 1 109 ? -16.310 -5.903 9.442 1.00 89.62 109 ALA A CA 1
ATOM 909 C C . ALA A 1 109 ? -14.806 -5.782 9.748 1.00 89.62 109 ALA A C 1
ATOM 911 O O . ALA A 1 109 ? -14.417 -5.385 10.845 1.00 89.62 109 ALA A O 1
ATOM 912 N N . GLU A 1 110 ? -13.951 -6.088 8.769 1.00 92.56 110 GLU A N 1
ATOM 913 C CA . GLU A 1 110 ? -12.500 -5.952 8.917 1.00 92.56 110 GLU A CA 1
ATOM 914 C C . GLU A 1 110 ? -12.086 -4.480 9.037 1.00 92.56 110 GLU A C 1
ATOM 916 O O . GLU A 1 110 ? -11.281 -4.135 9.900 1.00 92.56 110 GLU A O 1
ATOM 921 N N . ILE A 1 111 ? -12.686 -3.605 8.227 1.00 91.25 111 ILE A N 1
ATOM 922 C CA . ILE A 1 111 ? -12.492 -2.152 8.285 1.00 91.25 111 ILE A CA 1
ATOM 923 C C . ILE A 1 111 ? -12.861 -1.621 9.672 1.00 91.25 111 ILE A C 1
ATOM 925 O O . ILE A 1 111 ? -12.067 -0.901 10.273 1.00 91.25 111 ILE A O 1
ATOM 929 N N . GLU A 1 112 ? -14.023 -2.006 10.209 1.00 90.69 112 GLU A N 1
ATOM 930 C CA . GLU A 1 112 ? -14.466 -1.594 11.548 1.00 90.69 112 GLU A CA 1
ATOM 931 C C . GLU A 1 112 ? -13.477 -2.048 12.639 1.00 90.69 112 GLU A C 1
ATOM 933 O O . GLU A 1 112 ? -13.103 -1.255 13.510 1.00 90.69 112 GLU A O 1
ATOM 938 N N . ALA A 1 113 ? -12.980 -3.287 12.563 1.00 89.81 113 ALA A N 1
ATOM 939 C CA . ALA A 1 113 ? -11.989 -3.810 13.504 1.00 89.81 113 ALA A CA 1
ATOM 940 C C . ALA A 1 113 ? -10.642 -3.067 13.420 1.00 89.81 113 ALA A C 1
ATOM 942 O O . ALA A 1 113 ? -10.077 -2.666 14.443 1.00 89.81 113 ALA A O 1
ATOM 943 N N . LYS A 1 114 ? -10.135 -2.834 12.203 1.00 90.31 114 LYS A N 1
ATOM 944 C CA . LYS A 1 114 ? -8.892 -2.083 11.965 1.00 90.31 114 LYS A CA 1
ATOM 945 C C . LYS A 1 114 ? -9.016 -0.630 12.419 1.00 90.31 114 LYS A C 1
ATOM 947 O O . LYS A 1 114 ? -8.072 -0.087 12.986 1.00 90.31 114 LYS A O 1
ATOM 952 N N . GLN A 1 115 ? -10.188 -0.022 12.253 1.00 91.62 115 GLN A N 1
ATOM 953 C CA . GLN A 1 115 ? -10.428 1.363 12.649 1.00 91.62 115 GLN A CA 1
ATOM 954 C C . GLN A 1 115 ? -10.477 1.523 14.171 1.00 91.62 115 GLN A C 1
ATOM 956 O O . GLN A 1 115 ? -9.951 2.497 14.708 1.00 91.62 115 GLN A O 1
ATOM 961 N N . ALA A 1 116 ? -11.033 0.546 14.893 1.00 89.50 116 ALA A N 1
ATOM 962 C CA . ALA A 1 116 ? -10.956 0.519 16.353 1.00 89.50 116 ALA A CA 1
ATOM 963 C C . ALA A 1 116 ? -9.498 0.451 16.844 1.00 89.50 116 ALA A C 1
ATOM 965 O O . ALA A 1 116 ? -9.120 1.194 17.753 1.00 89.50 116 ALA A O 1
ATOM 966 N N . CYS A 1 117 ? -8.671 -0.381 16.204 1.00 87.75 117 CYS A N 1
ATOM 967 C CA . CYS A 1 117 ? -7.242 -0.491 16.507 1.00 87.75 117 CYS A CA 1
ATOM 968 C C . CYS A 1 117 ? -6.492 0.823 16.221 1.00 87.75 117 CYS A C 1
ATOM 970 O O . CYS A 1 117 ? -5.768 1.324 17.083 1.00 87.75 117 CYS A O 1
ATOM 972 N N . GLN A 1 118 ? -6.744 1.443 15.066 1.00 91.19 118 GLN A N 1
ATOM 973 C CA . GLN A 1 118 ? -6.182 2.745 14.702 1.00 91.19 118 GLN A CA 1
ATOM 974 C C . GLN A 1 118 ? -6.544 3.835 15.726 1.00 91.19 118 GLN A C 1
ATOM 976 O O . GLN A 1 118 ? -5.666 4.551 16.211 1.00 91.19 118 GLN A O 1
ATOM 981 N N . ASN A 1 119 ? -7.817 3.927 16.122 1.00 90.88 119 ASN A N 1
ATOM 982 C CA . ASN A 1 119 ? -8.280 4.893 17.124 1.00 90.88 119 ASN A CA 1
ATOM 983 C C . ASN A 1 119 ? -7.646 4.649 18.504 1.00 90.88 119 ASN A C 1
ATOM 985 O O . ASN A 1 119 ? -7.392 5.597 19.251 1.00 90.88 119 ASN A O 1
ATOM 989 N N . GLN A 1 120 ? -7.402 3.389 18.872 1.00 90.38 120 GLN A N 1
ATOM 990 C CA . GLN A 1 120 ? -6.701 3.048 20.108 1.00 90.38 120 GLN A CA 1
ATOM 991 C C . GLN A 1 120 ? -5.234 3.490 20.050 1.00 90.38 120 GLN A C 1
ATOM 993 O O . GLN A 1 120 ? -4.756 4.112 21.000 1.00 90.38 120 GLN A O 1
ATOM 998 N N . ALA A 1 121 ? -4.539 3.229 18.939 1.00 89.88 121 ALA A N 1
ATOM 999 C CA . ALA A 1 121 ? -3.161 3.669 18.736 1.00 89.88 121 ALA A CA 1
ATOM 1000 C C . ALA A 1 121 ? -3.048 5.200 18.823 1.00 89.88 121 ALA A C 1
ATOM 1002 O O . ALA A 1 121 ? -2.237 5.716 19.593 1.00 89.88 121 ALA A O 1
ATOM 1003 N N . GLN A 1 122 ? -3.933 5.935 18.140 1.00 90.44 122 GLN A N 1
ATOM 1004 C CA . GLN A 1 122 ? -3.987 7.402 18.203 1.00 90.44 122 GLN A CA 1
ATOM 1005 C C . GLN A 1 122 ? -4.173 7.923 19.638 1.00 90.44 122 GLN A C 1
ATOM 1007 O O . GLN A 1 122 ? -3.483 8.856 20.044 1.00 90.44 122 GLN A O 1
ATOM 1012 N N . GLN A 1 123 ? -5.040 7.289 20.437 1.00 89.88 123 GLN A N 1
ATOM 1013 C CA . GLN A 1 123 ? -5.232 7.652 21.847 1.00 89.88 123 GLN A CA 1
ATOM 1014 C C . GLN A 1 123 ? -3.994 7.396 22.711 1.00 89.88 123 GLN A C 1
ATOM 1016 O O . GLN A 1 123 ? -3.735 8.148 23.650 1.00 89.88 123 GLN A O 1
ATOM 1021 N N . LEU A 1 124 ? -3.241 6.325 22.450 1.00 87.75 124 LEU A N 1
ATOM 1022 C CA . LEU A 1 124 ? -2.001 6.041 23.177 1.00 87.75 124 LEU A CA 1
ATOM 1023 C C . LEU A 1 124 ? -0.922 7.082 22.863 1.00 87.75 124 LEU A C 1
ATOM 1025 O O . LEU A 1 124 ? -0.239 7.534 23.779 1.00 87.75 124 LEU A O 1
ATOM 1029 N N . LEU A 1 125 ? -0.828 7.507 21.601 1.00 84.94 125 LEU A N 1
ATOM 1030 C CA . LEU A 1 125 ? 0.082 8.562 21.144 1.00 84.94 125 LEU A CA 1
ATOM 1031 C C . LEU A 1 125 ? -0.309 9.958 21.662 1.00 84.94 125 LEU A C 1
ATOM 1033 O O . LEU A 1 125 ? 0.569 10.775 21.928 1.00 84.94 125 LEU A O 1
ATOM 1037 N N . SER A 1 126 ? -1.607 10.242 21.828 1.00 82.12 126 SER A N 1
ATOM 1038 C CA . SER A 1 126 ? -2.099 11.553 22.275 1.00 82.12 126 SER A CA 1
ATOM 1039 C C . SER A 1 126 ? -2.120 11.737 23.794 1.00 82.12 126 SER A C 1
ATOM 1041 O O . SER A 1 126 ? -2.312 12.859 24.265 1.00 82.12 126 SER A O 1
ATOM 1043 N N . LYS A 1 127 ? -1.980 10.664 24.584 1.00 72.12 127 LYS A N 1
ATOM 1044 C CA . LYS A 1 127 ? -1.938 10.771 26.047 1.00 72.12 127 LYS A CA 1
ATOM 1045 C C . LYS A 1 127 ? -0.684 11.551 26.462 1.00 72.12 127 LYS A C 1
ATO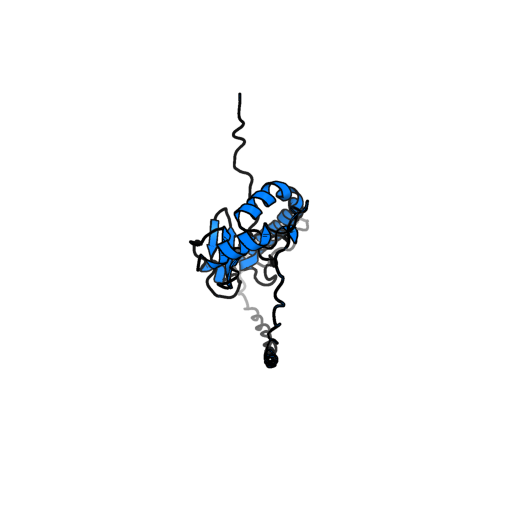M 1047 O O . LYS A 1 127 ? 0.430 11.103 26.183 1.00 72.12 127 LYS A O 1
ATOM 1052 N N . PRO A 1 128 ? -0.823 12.671 27.196 1.00 55.00 128 PRO A N 1
ATOM 1053 C CA . PRO A 1 128 ? 0.293 13.204 27.965 1.00 55.00 128 PRO A CA 1
ATOM 1054 C C . PRO A 1 128 ? 0.819 12.084 28.872 1.00 55.00 128 PRO A C 1
ATOM 1056 O O . PRO A 1 128 ? 0.038 11.241 29.315 1.00 55.00 128 PRO A O 1
ATOM 1059 N N . LYS A 1 129 ? 2.111 12.075 29.216 1.00 51.66 129 LYS A N 1
ATOM 1060 C CA . LYS A 1 129 ? 2.693 11.175 30.239 1.00 51.66 129 LYS A CA 1
ATOM 1061 C C . LYS A 1 129 ? 2.137 11.431 31.662 1.00 51.66 129 LYS A C 1
ATOM 1063 O O . LYS A 1 129 ? 2.884 11.405 32.634 1.00 51.66 129 LYS A O 1
ATOM 1068 N N . GLN A 1 130 ? 0.849 11.732 31.815 1.00 46.28 130 GLN A N 1
ATOM 1069 C CA . GLN A 1 130 ? 0.191 12.041 33.076 1.00 46.28 130 GLN A CA 1
ATOM 1070 C C . GLN A 1 130 ? -1.176 11.345 33.146 1.00 46.28 130 GLN A C 1
ATOM 1072 O O . GLN A 1 130 ? -1.981 11.433 32.222 1.00 46.28 130 GLN A O 1
ATOM 1077 N N . ASN A 1 131 ? -1.406 10.694 34.290 1.00 37.12 131 ASN A N 1
ATOM 1078 C CA . ASN A 1 131 ? -2.593 9.953 34.740 1.00 37.12 131 ASN A CA 1
ATOM 1079 C C . ASN A 1 131 ? -2.775 8.503 34.259 1.00 37.12 131 ASN A C 1
ATOM 1081 O O . ASN A 1 131 ? -3.679 8.178 33.490 1.00 37.12 131 ASN A O 1
ATOM 1085 N N . LEU A 1 132 ? -2.044 7.586 34.908 1.00 40.09 132 LEU A N 1
ATOM 1086 C CA . LEU A 1 132 ? -2.670 6.343 35.372 1.00 40.09 132 LEU A CA 1
ATOM 1087 C C . LEU A 1 132 ? -3.673 6.677 36.488 1.00 40.09 132 LEU A C 1
ATOM 1089 O O . LEU A 1 132 ? -3.338 6.597 37.665 1.00 40.09 132 LEU A O 1
ATOM 1093 N N . THR A 1 133 ? -4.913 6.999 36.122 1.00 36.59 133 THR A N 1
ATOM 1094 C CA . THR A 1 133 ? -6.040 6.885 37.057 1.00 36.59 133 THR A CA 1
ATOM 1095 C C . THR A 1 133 ? -7.295 6.485 36.299 1.00 36.59 133 THR A C 1
ATOM 1097 O O . THR A 1 133 ? -7.954 7.312 35.676 1.00 36.59 133 THR A O 1
ATOM 1100 N N . THR A 1 134 ? -7.682 5.213 36.386 1.00 30.05 134 THR A N 1
ATOM 1101 C CA . THR A 1 134 ? -9.101 4.840 36.334 1.00 30.05 134 THR A CA 1
ATOM 1102 C C . THR A 1 134 ? -9.306 3.585 37.178 1.00 30.05 134 THR A C 1
ATOM 1104 O O . THR A 1 134 ? -9.209 2.462 36.692 1.00 30.05 134 THR A O 1
ATOM 1107 N N . LYS A 1 135 ? -9.585 3.772 38.474 1.00 36.19 135 LYS A N 1
ATOM 1108 C CA . LYS A 1 135 ? -10.453 2.835 39.192 1.00 36.19 135 LYS A CA 1
ATOM 1109 C C . LYS A 1 135 ? -11.863 3.422 39.217 1.00 36.19 135 LYS A C 1
ATOM 1111 O O . LYS A 1 135 ? -12.078 4.566 39.600 1.00 36.19 135 LYS A O 1
ATOM 1116 N N . GLN A 1 136 ? -12.763 2.587 38.723 1.00 31.06 136 GLN A N 1
ATOM 1117 C CA . GLN A 1 136 ? -14.216 2.655 38.609 1.00 31.06 136 GLN A CA 1
ATOM 1118 C C . GLN A 1 136 ? -14.934 3.122 39.900 1.00 31.06 136 GLN A C 1
ATOM 1120 O O . GLN A 1 136 ? -14.409 2.914 40.996 1.00 31.06 136 GLN A O 1
ATOM 1125 N N . PRO A 1 137 ? -16.142 3.718 39.800 1.00 43.44 137 PRO A N 1
ATOM 1126 C CA . PRO A 1 137 ? -16.849 4.301 40.935 1.00 43.44 137 PRO A CA 1
ATOM 1127 C C . PRO A 1 137 ? -17.563 3.225 41.760 1.00 43.44 137 PRO A C 1
ATOM 1129 O O . PRO A 1 137 ? -18.243 2.355 41.220 1.00 43.44 137 PRO A O 1
ATOM 1132 N N . SER A 1 138 ? -17.452 3.301 43.086 1.00 32.84 138 SER A N 1
ATOM 1133 C CA . SER A 1 138 ? -18.271 2.518 44.016 1.00 32.84 138 SER A CA 1
ATOM 1134 C C . SER A 1 138 ? -18.810 3.420 45.120 1.00 32.84 138 SER A C 1
ATOM 1136 O O . SER A 1 138 ? -18.085 4.164 45.771 1.00 32.84 138 SER A O 1
ATOM 1138 N N . LYS A 1 139 ? -20.134 3.369 45.248 1.00 34.16 139 LYS A N 1
ATOM 1139 C CA . LYS A 1 139 ? -21.014 4.172 46.096 1.00 34.16 139 LYS A CA 1
ATOM 1140 C C . LYS A 1 139 ? -20.748 3.953 47.593 1.00 34.16 139 LYS A C 1
ATOM 1142 O O . LYS A 1 139 ? -20.748 2.804 48.024 1.00 34.16 139 LYS A O 1
ATOM 1147 N N . LYS A 1 140 ? -20.719 5.030 48.386 1.00 32.59 140 LYS A N 1
ATOM 1148 C CA . LYS A 1 140 ? -21.689 5.352 49.466 1.00 32.59 140 LYS A CA 1
ATOM 1149 C C . LYS A 1 140 ? -21.266 6.627 50.232 1.00 32.59 140 LYS A C 1
ATOM 1151 O O . LYS A 1 140 ? -20.083 6.955 50.221 1.00 32.59 140 LYS A O 1
ATOM 1156 N N . PRO A 1 141 ? -22.218 7.354 50.851 1.00 51.00 141 PRO A N 1
ATOM 1157 C CA . PRO A 1 141 ? -22.007 8.690 51.410 1.00 51.00 141 PRO A CA 1
ATOM 1158 C C . PRO A 1 141 ? -21.733 8.649 52.923 1.00 51.00 141 PRO A C 1
ATOM 1160 O O . PRO A 1 141 ? -22.286 7.789 53.605 1.00 51.00 141 PRO A O 1
ATOM 1163 N N . ASN A 1 142 ? -20.967 9.607 53.460 1.00 31.39 142 ASN A N 1
ATOM 1164 C CA . ASN A 1 142 ? -21.267 10.170 54.780 1.00 31.39 142 ASN A CA 1
ATOM 1165 C C . ASN A 1 142 ? -20.641 11.560 54.998 1.00 31.39 142 ASN A C 1
ATOM 1167 O O . ASN A 1 142 ? -19.633 11.915 54.391 1.00 31.39 142 ASN A O 1
ATOM 1171 N N . THR A 1 143 ? -21.319 12.311 55.854 1.00 33.25 143 THR A N 1
ATOM 1172 C CA . THR A 1 143 ? -21.312 13.756 56.107 1.00 33.25 143 THR A CA 1
ATOM 1173 C C . THR A 1 143 ? -20.343 14.151 57.245 1.00 33.25 143 THR A C 1
ATOM 1175 O O . THR A 1 143 ? -19.898 13.290 57.992 1.00 33.25 143 THR A O 1
ATOM 1178 N N . GLU A 1 144 ? -20.086 15.467 57.366 1.00 34.47 144 GLU A N 1
ATOM 1179 C CA . GLU A 1 144 ? -19.596 16.247 58.536 1.00 34.47 144 GLU A CA 1
ATOM 1180 C C . GLU A 1 144 ? -18.120 16.717 58.650 1.00 34.47 144 GLU A C 1
ATOM 1182 O O . GLU A 1 144 ? -17.212 16.023 59.085 1.00 34.47 144 GLU A O 1
ATOM 1187 N N . GLN A 1 145 ? -17.951 17.995 58.270 1.00 33.09 145 GLN A N 1
ATOM 1188 C CA . GLN A 1 145 ? -17.284 19.137 58.932 1.00 33.09 145 GLN A CA 1
ATOM 1189 C C . GLN A 1 145 ? -16.095 18.965 59.922 1.00 33.09 145 GLN A C 1
ATOM 1191 O O . GLN A 1 145 ? -16.229 18.421 61.010 1.00 33.09 145 GLN A O 1
ATOM 1196 N N . LYS A 1 146 ? -15.057 19.783 59.637 1.00 33.25 146 LYS A N 1
ATOM 1197 C CA . LYS A 1 146 ? -14.370 20.772 60.518 1.00 33.25 146 LYS A CA 1
ATOM 1198 C C . LYS A 1 146 ? -12.902 20.502 60.928 1.00 33.25 146 LYS A C 1
ATOM 1200 O O . LYS A 1 146 ? -12.570 19.544 61.609 1.00 33.25 146 LYS A O 1
ATOM 1205 N N . THR A 1 147 ? -12.105 21.556 60.695 1.00 28.33 147 THR A N 1
ATOM 1206 C CA . THR A 1 147 ? -10.894 22.039 61.410 1.00 28.33 147 THR A CA 1
ATOM 1207 C C . THR A 1 147 ? -9.480 21.567 61.010 1.00 28.33 147 THR A C 1
ATOM 1209 O O . THR A 1 147 ? -9.041 20.467 61.303 1.00 28.33 147 THR A O 1
ATOM 1212 N N . ALA A 1 148 ? -8.763 22.526 60.405 1.00 34.91 148 ALA A N 1
ATOM 1213 C CA . ALA A 1 148 ? -7.323 22.821 60.370 1.00 34.91 148 ALA A CA 1
ATOM 1214 C C . ALA A 1 148 ? -6.331 21.978 61.206 1.00 34.91 148 ALA A C 1
ATOM 1216 O O . ALA A 1 148 ? -6.421 21.958 62.429 1.00 34.91 148 ALA A O 1
ATOM 1217 N N . LYS A 1 149 ? -5.238 21.526 60.570 1.00 34.28 149 LYS A N 1
ATOM 1218 C CA . LYS A 1 149 ? -3.872 22.077 60.745 1.00 34.28 149 LYS A CA 1
ATOM 1219 C C . LYS A 1 149 ? -2.850 21.326 59.880 1.00 34.28 149 LYS A C 1
ATOM 1221 O O . LYS A 1 149 ? -2.910 20.119 59.703 1.00 34.28 149 LYS A O 1
ATOM 1226 N N . THR A 1 150 ? -1.925 22.112 59.349 1.00 36.09 150 THR A N 1
ATOM 1227 C CA . THR A 1 150 ? -0.761 21.803 58.516 1.00 36.09 150 THR A CA 1
ATOM 1228 C C . THR A 1 150 ? 0.165 20.746 59.132 1.00 36.09 150 THR A C 1
ATOM 1230 O O . THR A 1 150 ? 0.523 20.833 60.304 1.00 36.09 150 THR A O 1
ATOM 1233 N N . THR A 1 151 ? 0.617 19.782 58.327 1.00 34.84 151 THR A N 1
ATOM 1234 C CA . THR A 1 151 ? 1.720 18.855 58.649 1.00 34.84 151 THR A CA 1
ATOM 1235 C C . THR A 1 151 ? 2.586 18.697 57.390 1.00 34.84 151 THR A C 1
ATOM 1237 O O . THR A 1 151 ? 2.021 18.552 56.304 1.00 34.84 151 THR A O 1
ATOM 1240 N N . PRO A 1 152 ? 3.925 18.808 57.474 1.00 43.66 152 PRO A N 1
ATOM 1241 C CA . PRO A 1 152 ? 4.790 18.849 56.297 1.00 43.66 152 PRO A CA 1
ATOM 1242 C C . PRO A 1 152 ? 4.936 17.468 55.641 1.00 43.66 152 PRO A C 1
ATOM 1244 O O . PRO A 1 152 ? 5.029 16.447 56.318 1.00 43.66 152 PRO A O 1
ATOM 1247 N N . ALA A 1 153 ? 4.957 17.457 54.307 1.00 36.62 153 ALA A N 1
ATOM 1248 C CA . ALA A 1 153 ? 5.104 16.269 53.477 1.00 36.62 153 ALA A CA 1
ATOM 1249 C C . ALA A 1 153 ? 6.514 15.658 53.596 1.00 36.62 153 ALA A C 1
ATOM 1251 O O . ALA A 1 153 ? 7.511 16.333 53.345 1.00 36.62 153 ALA A O 1
ATOM 1252 N N . GLN A 1 154 ? 6.593 14.366 53.925 1.00 43.69 154 GLN A N 1
ATOM 1253 C CA . GLN A 1 154 ? 7.784 13.547 53.679 1.00 43.69 154 GLN A CA 1
ATOM 1254 C C . GLN A 1 154 ? 7.865 13.180 52.184 1.00 43.69 154 GLN A C 1
ATOM 1256 O O . GLN A 1 154 ? 6.841 12.811 51.603 1.00 43.69 154 GLN A O 1
ATOM 1261 N N . PRO A 1 155 ? 9.050 13.210 51.549 1.00 44.84 155 PRO A N 1
ATOM 1262 C CA . PRO A 1 155 ? 9.218 12.685 50.198 1.00 44.84 155 PRO A CA 1
ATOM 1263 C C . PRO A 1 155 ? 9.200 11.145 50.217 1.00 44.84 155 PRO A C 1
ATOM 1265 O O . PRO A 1 155 ? 9.977 10.517 50.935 1.00 44.84 155 PRO A O 1
ATOM 1268 N N . GLN A 1 156 ? 8.311 10.528 49.432 1.00 43.62 156 GLN A N 1
ATOM 1269 C CA . GLN A 1 156 ? 8.325 9.080 49.185 1.00 43.62 156 GLN A CA 1
ATOM 1270 C C . GLN A 1 156 ? 9.462 8.688 48.216 1.00 43.62 156 GLN A C 1
ATOM 1272 O O . GLN A 1 156 ? 9.834 9.491 47.355 1.00 43.62 156 GLN A O 1
ATOM 1277 N N . PRO A 1 157 ? 10.020 7.466 48.337 1.00 47.19 157 PRO A N 1
ATOM 1278 C CA . PRO A 1 157 ? 11.154 7.014 47.531 1.00 47.19 157 PRO A CA 1
ATOM 1279 C C . PRO A 1 157 ? 10.795 6.880 46.042 1.00 47.19 157 PRO A C 1
ATOM 1281 O O . PRO A 1 157 ? 9.727 6.383 45.686 1.00 47.19 157 PRO A O 1
ATOM 1284 N N . GLN A 1 158 ? 11.706 7.328 45.172 1.00 43.75 158 GLN A N 1
ATOM 1285 C CA . GLN A 1 158 ? 11.574 7.226 43.717 1.00 43.75 158 GLN A CA 1
ATOM 1286 C C . GLN A 1 158 ? 11.525 5.754 43.254 1.00 43.75 158 GLN A C 1
ATOM 1288 O O . GLN A 1 158 ? 12.257 4.924 43.800 1.00 43.75 158 GLN A O 1
ATOM 1293 N N . PRO A 1 159 ? 10.728 5.414 42.224 1.00 49.12 159 PRO A N 1
ATOM 1294 C CA . PRO A 1 159 ? 10.760 4.089 41.613 1.00 49.12 159 PRO A CA 1
ATOM 1295 C C . PRO A 1 159 ? 12.110 3.853 40.924 1.00 49.12 159 PRO A C 1
ATOM 1297 O O . PRO A 1 159 ? 12.567 4.696 40.150 1.00 49.12 159 PRO A O 1
ATOM 1300 N N . GLN A 1 160 ? 12.743 2.708 41.188 1.00 46.56 160 GLN A N 1
ATOM 1301 C CA . GLN A 1 160 ? 13.967 2.306 40.492 1.00 46.56 160 GLN A CA 1
ATOM 1302 C C . GLN A 1 160 ? 13.723 2.140 38.978 1.00 46.56 160 GLN A C 1
ATOM 1304 O O . GLN A 1 160 ? 12.633 1.713 38.582 1.00 46.56 160 GLN A O 1
ATOM 1309 N N . PRO A 1 161 ? 14.721 2.437 38.123 1.00 51.66 161 PRO A N 1
ATOM 1310 C CA . PRO A 1 161 ? 14.621 2.216 36.683 1.00 51.66 161 PRO A CA 1
ATOM 1311 C C . PRO A 1 161 ? 14.358 0.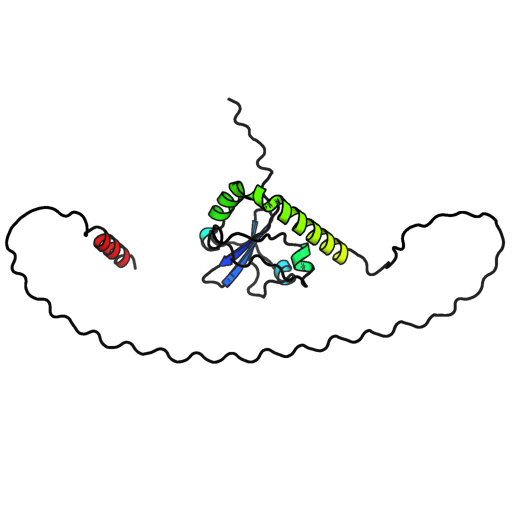738 36.370 1.00 51.66 161 PRO A C 1
ATOM 1313 O O . PRO A 1 161 ? 15.057 -0.139 36.879 1.00 51.66 161 PRO A O 1
ATOM 1316 N N . GLN A 1 162 ? 13.361 0.457 35.526 1.00 51.00 162 GLN A N 1
ATOM 1317 C CA . GLN A 1 162 ? 13.128 -0.898 35.026 1.00 51.00 162 GLN A CA 1
ATOM 1318 C C . GLN A 1 162 ? 14.315 -1.383 34.169 1.00 51.00 162 GLN A C 1
ATOM 1320 O O . GLN A 1 162 ? 14.954 -0.561 33.503 1.00 51.00 162 GLN A O 1
ATOM 1325 N N . PRO A 1 163 ? 14.611 -2.699 34.158 1.00 54.25 163 PRO A N 1
ATOM 1326 C CA . PRO A 1 163 ? 15.714 -3.260 33.382 1.00 54.25 163 PRO A CA 1
ATOM 1327 C C . PRO A 1 163 ? 15.544 -2.972 31.886 1.00 54.25 163 PRO A C 1
ATOM 1329 O O . PRO A 1 163 ? 14.466 -3.188 31.332 1.00 54.25 163 PRO A O 1
ATOM 1332 N N . GLN A 1 164 ? 16.607 -2.502 31.228 1.00 52.66 164 GLN A N 1
ATOM 1333 C CA . GLN A 1 164 ? 16.606 -2.340 29.775 1.00 52.66 164 GLN A CA 1
ATOM 1334 C C . GLN A 1 164 ? 16.486 -3.706 29.072 1.00 52.66 164 GLN A C 1
ATOM 1336 O O . GLN A 1 164 ? 17.103 -4.674 29.528 1.00 52.66 164 GLN A O 1
ATOM 1341 N N . PRO A 1 165 ? 15.734 -3.797 27.957 1.00 55.19 165 PRO A N 1
ATOM 1342 C CA . PRO A 1 165 ? 15.663 -5.007 27.143 1.00 55.19 165 PRO A CA 1
ATOM 1343 C C . PRO A 1 165 ? 17.050 -5.398 26.622 1.00 55.19 165 PRO A C 1
ATOM 1345 O O . PRO A 1 165 ? 17.779 -4.555 26.098 1.00 55.19 165 PRO A O 1
ATOM 1348 N N . GLN A 1 166 ? 17.422 -6.673 26.760 1.00 58.94 166 GLN A N 1
ATOM 1349 C CA . GLN A 1 166 ? 18.670 -7.175 26.188 1.00 58.94 166 GLN A CA 1
ATOM 1350 C C . GLN A 1 166 ? 18.617 -7.159 24.648 1.00 58.94 166 GLN A C 1
ATOM 1352 O O . GLN A 1 166 ? 17.561 -7.446 24.078 1.00 58.94 166 GLN A O 1
ATOM 1357 N N . PRO A 1 167 ? 19.740 -6.867 23.963 1.00 61.25 167 PRO A N 1
ATOM 1358 C CA . PRO A 1 167 ? 19.811 -6.910 22.505 1.00 61.25 167 PRO A CA 1
ATOM 1359 C C . PRO A 1 167 ? 19.508 -8.316 21.973 1.00 61.25 167 PRO A C 1
ATOM 1361 O O . PRO A 1 167 ? 20.075 -9.297 22.457 1.00 61.25 167 PRO A O 1
ATOM 1364 N N . GLN A 1 168 ? 18.642 -8.416 20.960 1.00 64.12 168 GLN A N 1
ATOM 1365 C CA . GLN A 1 168 ? 18.402 -9.680 20.264 1.00 64.12 168 GLN A CA 1
ATOM 1366 C C . GLN A 1 168 ? 19.644 -10.134 19.466 1.00 64.12 168 GLN A C 1
ATOM 1368 O O . GLN A 1 168 ? 20.417 -9.289 19.002 1.00 64.12 168 GLN A O 1
ATOM 1373 N N . PRO A 1 169 ? 19.841 -11.455 19.274 1.00 63.94 169 PRO A N 1
ATOM 1374 C CA . PRO A 1 169 ? 20.958 -11.995 18.501 1.00 63.94 169 PRO A CA 1
ATOM 1375 C C . PRO A 1 169 ? 20.906 -11.544 17.035 1.00 63.94 169 PRO A C 1
ATOM 1377 O O . PRO A 1 169 ? 19.852 -11.601 16.404 1.00 63.94 169 PRO A O 1
ATOM 1380 N N . GLN A 1 170 ? 22.048 -11.133 16.476 1.00 67.00 170 GLN A N 1
ATOM 1381 C CA . GLN A 1 170 ? 22.134 -10.771 15.060 1.00 67.00 170 GLN A CA 1
ATOM 1382 C C . GLN A 1 170 ? 21.859 -11.982 14.143 1.00 67.00 170 GLN A C 1
ATOM 1384 O O . GLN A 1 170 ? 22.323 -13.087 14.442 1.00 67.00 170 GLN A O 1
ATOM 1389 N N . PRO A 1 171 ? 21.161 -11.787 13.005 1.00 66.88 171 PRO A N 1
ATOM 1390 C CA . PRO A 1 171 ? 20.943 -12.836 12.011 1.00 66.88 171 PRO A CA 1
ATOM 1391 C C . PRO A 1 171 ? 22.266 -13.351 11.430 1.00 66.88 171 PRO A C 1
ATOM 1393 O O . PRO A 1 171 ? 23.136 -12.563 11.056 1.00 66.88 171 PRO A O 1
ATOM 1396 N N . GLN A 1 172 ? 22.409 -14.674 11.312 1.00 69.19 172 GLN A N 1
ATOM 1397 C CA . GLN A 1 172 ? 23.555 -15.270 10.623 1.00 69.19 172 GLN A CA 1
ATOM 1398 C C . GLN A 1 172 ? 23.535 -14.940 9.117 1.00 69.19 172 GLN A C 1
ATOM 1400 O O . GLN A 1 172 ? 22.460 -14.898 8.511 1.00 69.19 172 GLN A O 1
ATOM 1405 N N . PRO A 1 173 ? 24.708 -14.734 8.491 1.00 68.75 173 PRO A N 1
ATOM 1406 C CA . PRO A 1 173 ? 24.803 -14.464 7.061 1.00 68.75 173 PRO A CA 1
ATOM 1407 C C . PRO A 1 173 ? 24.288 -15.644 6.224 1.00 68.75 173 PRO A C 1
ATOM 1409 O O . PRO A 1 173 ? 24.601 -16.803 6.496 1.00 68.75 173 PRO A O 1
ATOM 1412 N N . GLN A 1 174 ? 23.499 -15.337 5.188 1.00 69.69 174 GLN A N 1
ATOM 1413 C CA . GLN A 1 174 ? 22.964 -16.342 4.268 1.00 69.69 174 GLN A CA 1
ATOM 1414 C C . GLN A 1 174 ? 24.068 -17.001 3.414 1.00 69.69 174 GLN A C 1
ATOM 1416 O O . GLN A 1 174 ? 25.055 -16.342 3.073 1.00 69.69 174 GLN A O 1
ATOM 1421 N N . PRO A 1 175 ? 23.890 -18.277 3.011 1.00 69.31 175 PRO A N 1
ATOM 1422 C CA . PRO A 1 175 ? 24.810 -18.974 2.114 1.00 69.31 175 PRO A CA 1
ATOM 1423 C C . PRO A 1 175 ? 24.908 -18.291 0.744 1.00 69.31 175 PRO A C 1
ATOM 1425 O O . PRO A 1 175 ? 23.897 -17.872 0.178 1.00 69.31 175 PRO A O 1
ATOM 1428 N N . GLN A 1 176 ? 26.119 -18.214 0.185 1.00 72.81 176 GLN A N 1
ATOM 1429 C CA . GLN A 1 176 ? 26.320 -17.682 -1.163 1.00 72.81 176 GLN A CA 1
ATOM 1430 C C . GLN A 1 176 ? 25.685 -18.586 -2.240 1.00 72.81 176 GLN A C 1
ATOM 1432 O O . GLN A 1 176 ? 25.719 -19.813 -2.104 1.00 72.81 176 GLN A O 1
ATOM 1437 N N . PRO A 1 177 ? 25.148 -18.007 -3.333 1.00 71.94 177 PRO A N 1
ATOM 1438 C CA . PRO A 1 177 ? 24.603 -18.767 -4.455 1.00 71.94 177 PRO A CA 1
ATOM 1439 C C . PRO A 1 177 ? 25.666 -19.647 -5.123 1.00 71.94 177 PRO A C 1
ATOM 1441 O O . PRO A 1 177 ? 26.778 -19.189 -5.391 1.00 71.94 177 PRO A O 1
ATOM 1444 N N . GLN A 1 178 ? 25.310 -20.893 -5.445 1.00 72.56 178 GLN A N 1
ATOM 1445 C CA . GLN A 1 178 ? 26.157 -21.757 -6.266 1.00 72.56 178 GLN A CA 1
ATOM 1446 C C . GLN A 1 178 ? 26.203 -21.278 -7.732 1.00 72.56 178 GLN A C 1
ATOM 1448 O O . GLN A 1 178 ? 25.214 -20.728 -8.227 1.00 72.56 178 GLN A O 1
ATOM 1453 N N . PRO A 1 179 ? 27.318 -21.512 -8.450 1.00 71.56 179 PRO A N 1
ATOM 1454 C CA . PRO A 1 179 ? 27.440 -21.171 -9.865 1.00 71.56 179 PRO A CA 1
ATOM 1455 C C . PRO A 1 179 ? 26.409 -21.910 -10.728 1.00 71.56 179 PRO A C 1
ATOM 1457 O O . PRO A 1 179 ? 26.205 -23.114 -10.567 1.00 71.56 179 PRO A O 1
ATOM 1460 N N . GLN A 1 180 ? 25.787 -21.202 -11.676 1.00 70.12 180 GLN A N 1
ATOM 1461 C CA . GLN A 1 180 ? 24.894 -21.819 -12.657 1.00 70.12 180 GLN A CA 1
ATOM 1462 C C . GLN A 1 180 ? 25.665 -22.675 -13.684 1.00 70.12 180 GLN A C 1
ATOM 1464 O O . GLN A 1 180 ? 26.791 -22.324 -14.050 1.00 70.12 180 GLN A O 1
ATOM 1469 N N . PRO A 1 181 ? 25.057 -23.762 -14.201 1.00 68.31 181 PRO A N 1
ATOM 1470 C CA . PRO A 1 181 ? 25.632 -24.567 -15.279 1.00 68.31 181 PRO A CA 1
ATOM 1471 C C . PRO A 1 181 ? 25.796 -23.763 -16.578 1.00 68.31 181 PRO A C 1
ATOM 1473 O O . PRO A 1 181 ? 24.889 -23.036 -16.983 1.00 68.31 181 PRO A O 1
ATOM 1476 N N . GLN A 1 182 ? 26.931 -23.934 -17.264 1.00 68.19 182 GLN A N 1
ATOM 1477 C CA . GLN A 1 182 ? 27.147 -23.360 -18.595 1.00 68.19 182 GLN A CA 1
ATOM 1478 C C . GLN A 1 182 ? 26.246 -24.024 -19.657 1.00 68.19 182 GLN A C 1
ATOM 1480 O O . GLN A 1 182 ? 26.055 -25.244 -19.623 1.00 68.19 182 GLN A O 1
ATOM 1485 N N . PRO A 1 183 ? 25.733 -23.254 -20.635 1.00 68.56 183 PRO A N 1
ATOM 1486 C CA . PRO A 1 183 ? 24.948 -23.799 -21.736 1.00 68.56 183 PRO A CA 1
ATOM 1487 C C . PRO A 1 183 ? 25.788 -24.706 -22.648 1.00 68.56 183 PRO A C 1
ATOM 1489 O O . PRO A 1 183 ? 26.897 -24.357 -23.050 1.00 68.56 183 PRO A O 1
ATOM 1492 N N . GLN A 1 184 ? 25.233 -25.871 -22.997 1.00 64.81 184 GLN A N 1
ATOM 1493 C CA . GLN A 1 184 ? 25.818 -26.782 -23.983 1.00 64.81 184 GLN A CA 1
ATOM 1494 C C . GLN A 1 184 ? 25.608 -26.267 -25.422 1.00 64.81 184 GLN A C 1
ATOM 1496 O O . GLN A 1 184 ? 24.572 -25.663 -25.712 1.00 64.81 184 GLN A O 1
ATOM 1501 N N . PRO A 1 185 ? 26.548 -26.535 -26.348 1.00 64.75 185 PRO A N 1
ATOM 1502 C CA . PRO A 1 185 ? 26.447 -26.091 -27.735 1.00 64.75 185 PRO A CA 1
ATOM 1503 C C . PRO A 1 185 ? 25.294 -26.776 -28.488 1.00 64.75 185 PRO A C 1
ATOM 1505 O O . PRO A 1 185 ? 25.185 -28.003 -28.528 1.00 64.75 185 PRO A O 1
ATOM 1508 N N . GLN A 1 186 ? 24.447 -25.960 -29.123 1.00 58.03 186 GLN A N 1
ATOM 1509 C CA . GLN A 1 186 ? 23.345 -26.407 -29.975 1.00 58.03 186 GLN A CA 1
ATOM 1510 C C . GLN A 1 186 ? 23.881 -27.099 -31.235 1.00 58.03 186 GLN A C 1
ATOM 1512 O O . GLN A 1 186 ? 24.639 -26.522 -32.017 1.00 58.03 186 GLN A O 1
ATOM 1517 N N . LYS A 1 187 ? 23.460 -28.349 -31.454 1.00 57.62 187 LYS A N 1
ATOM 1518 C CA . LYS A 1 187 ? 23.712 -29.073 -32.704 1.00 57.62 187 LYS A CA 1
ATOM 1519 C C . LYS A 1 187 ? 22.889 -28.435 -33.826 1.00 57.62 187 LYS A C 1
ATOM 1521 O O . LYS A 1 187 ? 21.664 -28.408 -33.755 1.00 57.62 187 LYS A O 1
ATOM 1526 N N . ARG A 1 188 ? 23.572 -27.945 -34.865 1.00 50.56 188 ARG A N 1
ATOM 1527 C CA . ARG A 1 188 ? 22.971 -27.491 -36.128 1.00 50.56 188 ARG A CA 1
ATOM 1528 C C . ARG A 1 188 ? 22.206 -28.659 -36.757 1.00 50.56 188 ARG A C 1
ATOM 1530 O O . ARG A 1 188 ? 22.819 -29.655 -37.135 1.00 50.56 188 ARG A O 1
ATOM 1537 N N . ILE A 1 189 ? 20.887 -28.537 -36.858 1.00 53.62 189 ILE A N 1
ATOM 1538 C CA . ILE A 1 189 ? 20.050 -29.489 -37.588 1.00 53.62 189 ILE A CA 1
ATOM 1539 C C . ILE A 1 189 ? 20.167 -29.127 -39.071 1.00 53.62 189 ILE A C 1
ATOM 1541 O O . ILE A 1 189 ? 19.804 -28.026 -39.481 1.00 53.62 189 ILE A O 1
ATOM 1545 N N . THR A 1 190 ? 20.748 -30.021 -39.863 1.00 48.34 190 THR A N 1
ATOM 1546 C CA . THR A 1 190 ? 20.777 -29.932 -41.323 1.00 48.34 190 THR A CA 1
ATOM 1547 C C . THR A 1 190 ? 19.358 -30.086 -41.869 1.00 48.34 190 THR A C 1
ATOM 1549 O O . THR A 1 190 ? 18.685 -31.085 -41.625 1.00 48.34 190 THR A O 1
ATOM 1552 N N . GLN A 1 191 ? 18.908 -29.063 -42.589 1.00 46.38 191 GLN A N 1
ATOM 1553 C CA . GLN A 1 191 ? 17.618 -28.983 -43.268 1.00 46.38 191 GLN A CA 1
ATOM 1554 C C . GLN A 1 191 ? 17.629 -29.920 -44.498 1.00 46.38 191 GLN A C 1
ATOM 1556 O O . GLN A 1 191 ? 18.568 -29.826 -45.292 1.00 46.38 191 GLN A O 1
ATOM 1561 N N . PRO A 1 192 ? 16.649 -30.824 -44.693 1.00 50.94 192 PRO A N 1
ATOM 1562 C CA . PRO A 1 192 ? 16.496 -31.535 -45.958 1.00 50.94 192 PRO A CA 1
ATOM 1563 C C . PRO A 1 192 ? 15.784 -30.640 -46.984 1.00 50.94 192 PRO A C 1
ATOM 1565 O O . PRO A 1 192 ? 14.742 -30.059 -46.686 1.00 50.94 192 PRO A O 1
ATOM 1568 N N . GLU A 1 193 ? 16.332 -30.560 -48.199 1.00 50.22 193 GLU A N 1
ATOM 1569 C CA . GLU A 1 193 ? 15.667 -30.006 -49.385 1.00 50.22 193 GLU A CA 1
ATOM 1570 C C . GLU A 1 193 ? 14.318 -30.709 -49.624 1.00 50.22 193 GLU A C 1
ATOM 1572 O O . GLU A 1 193 ? 14.280 -31.891 -49.975 1.00 50.22 193 GLU A O 1
ATOM 1577 N N . ILE A 1 194 ? 13.207 -29.979 -49.492 1.00 48.72 194 ILE A N 1
ATOM 1578 C CA . ILE A 1 194 ? 11.897 -30.434 -49.963 1.00 48.72 194 ILE A CA 1
ATOM 1579 C C . ILE A 1 194 ? 11.642 -29.778 -51.322 1.00 48.72 194 ILE A C 1
ATOM 1581 O O . ILE A 1 194 ? 11.371 -28.581 -51.419 1.00 48.72 194 ILE A O 1
ATOM 1585 N N . LYS A 1 195 ? 11.730 -30.588 -52.380 1.00 45.69 195 LYS A N 1
ATOM 1586 C CA . LYS A 1 195 ? 11.288 -30.232 -53.730 1.00 45.69 195 LYS A CA 1
ATOM 1587 C C . LYS A 1 195 ? 9.782 -29.982 -53.716 1.00 45.69 195 LYS A C 1
ATOM 1589 O O . LYS A 1 195 ? 9.003 -30.845 -53.315 1.00 45.69 195 LYS A O 1
ATOM 1594 N N . SER A 1 196 ? 9.397 -28.794 -54.162 1.00 43.94 196 SER A N 1
ATOM 1595 C CA . SER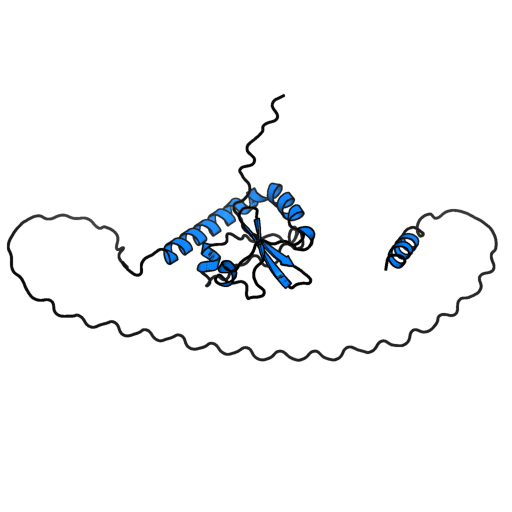 A 1 196 ? 8.018 -28.347 -54.310 1.00 43.94 196 SER A CA 1
ATOM 1596 C C . SER A 1 196 ? 7.277 -29.222 -55.319 1.00 43.94 196 SER A C 1
ATOM 1598 O O . SER A 1 196 ? 7.645 -29.248 -56.489 1.00 43.94 196 SER A O 1
ATOM 1600 N N . ASN A 1 197 ? 6.213 -29.890 -54.874 1.00 39.72 197 ASN A N 1
ATOM 1601 C CA . ASN A 1 197 ? 5.170 -30.415 -55.745 1.00 39.72 197 ASN A CA 1
ATOM 1602 C C . ASN A 1 197 ? 3.793 -30.034 -55.183 1.00 39.72 197 ASN A C 1
ATOM 1604 O O . ASN A 1 197 ? 3.512 -30.172 -53.997 1.00 39.72 197 ASN A O 1
ATOM 1608 N N . SER A 1 198 ? 2.998 -29.513 -56.110 1.00 46.78 198 SER A N 1
ATOM 1609 C CA . SER A 1 198 ? 1.591 -29.112 -56.124 1.00 46.78 198 SER A CA 1
ATOM 1610 C C . SER A 1 198 ? 0.617 -29.626 -55.051 1.00 46.78 198 SER A C 1
ATOM 1612 O O . SER A 1 198 ? 0.506 -30.826 -54.822 1.00 46.78 198 SER A O 1
ATOM 1614 N N . SER A 1 199 ? -0.230 -28.677 -54.627 1.00 44.72 199 SER A N 1
ATOM 1615 C CA . SER A 1 199 ? -1.689 -28.771 -54.432 1.00 44.72 199 SER A CA 1
ATOM 1616 C C . SER A 1 199 ? -2.231 -29.811 -53.448 1.00 44.72 199 SER A C 1
ATOM 1618 O O . SER A 1 199 ? -2.246 -30.999 -53.753 1.00 44.72 199 SER A O 1
ATOM 1620 N N . THR A 1 200 ? -2.880 -29.346 -52.368 1.00 39.06 200 THR A N 1
ATOM 1621 C CA . THR A 1 200 ? -4.347 -29.437 -52.121 1.00 39.06 200 THR A CA 1
ATOM 1622 C C . THR A 1 200 ? -4.677 -29.256 -50.623 1.00 39.06 200 THR A C 1
ATOM 1624 O O . THR A 1 200 ? -4.152 -29.971 -49.783 1.00 39.06 200 THR A O 1
ATOM 1627 N N . ALA A 1 201 ? -5.613 -28.337 -50.349 1.00 40.81 201 ALA A N 1
ATOM 1628 C CA . ALA A 1 201 ? -6.585 -28.298 -49.243 1.00 40.81 201 ALA A CA 1
ATOM 1629 C C . ALA A 1 201 ? -6.146 -28.181 -47.758 1.00 40.81 201 ALA A C 1
ATOM 1631 O O . ALA A 1 201 ? -5.601 -29.096 -47.158 1.00 40.81 201 ALA A O 1
ATOM 1632 N N . ASN A 1 202 ? -6.657 -27.098 -47.151 1.00 49.50 202 ASN A N 1
ATOM 1633 C CA . ASN A 1 202 ? -7.276 -27.012 -45.818 1.00 49.50 202 ASN A CA 1
ATOM 1634 C C . ASN A 1 202 ? -6.419 -27.269 -44.562 1.00 49.50 202 ASN A C 1
ATOM 1636 O O . ASN A 1 202 ? -6.403 -28.378 -44.041 1.00 49.50 202 ASN A O 1
ATOM 1640 N N . ASN A 1 203 ? -5.872 -26.189 -43.982 1.00 48.66 203 ASN A N 1
ATOM 1641 C CA . ASN A 1 203 ? -5.766 -25.982 -42.524 1.00 48.66 203 ASN A CA 1
ATOM 1642 C C . ASN A 1 203 ? -5.403 -24.511 -42.202 1.00 48.66 203 ASN A C 1
ATOM 1644 O O . ASN A 1 203 ? -4.284 -24.113 -42.504 1.00 48.66 203 ASN A O 1
ATOM 1648 N N . PRO A 1 204 ? -6.274 -23.695 -41.571 1.00 54.88 204 PRO A N 1
ATOM 1649 C CA . PRO A 1 204 ? -5.944 -22.313 -41.193 1.00 54.88 204 PRO A CA 1
ATOM 1650 C C . PRO A 1 204 ? -5.449 -22.177 -39.736 1.00 54.88 204 PRO A C 1
ATOM 1652 O O . PRO A 1 204 ? -5.758 -21.194 -39.070 1.00 54.88 204 PRO A O 1
ATOM 1655 N N . ALA A 1 205 ? -4.739 -23.170 -39.191 1.00 48.75 205 ALA A N 1
ATOM 1656 C CA . ALA A 1 205 ? -4.507 -23.245 -37.742 1.00 48.75 205 ALA A CA 1
ATOM 1657 C C . ALA A 1 205 ? -3.107 -22.834 -37.246 1.00 48.75 205 ALA A C 1
ATOM 1659 O O . ALA A 1 205 ? -2.920 -22.798 -36.034 1.00 48.75 205 ALA A O 1
ATOM 1660 N N . TYR A 1 206 ? -2.137 -22.505 -38.108 1.00 51.69 206 TYR A N 1
ATOM 1661 C CA . TYR A 1 206 ? -0.757 -22.268 -37.645 1.00 51.69 206 TYR A CA 1
ATOM 1662 C C . TYR A 1 206 ? 0.034 -21.224 -38.448 1.00 51.69 206 TYR A C 1
ATOM 1664 O O . TYR A 1 206 ? 1.163 -21.492 -38.815 1.00 51.69 206 TYR A O 1
ATOM 1672 N N . ASP A 1 207 ? -0.522 -20.029 -38.677 1.00 54.31 207 ASP A N 1
ATOM 1673 C CA . ASP A 1 207 ? 0.248 -18.916 -39.284 1.00 54.31 207 ASP A CA 1
ATOM 1674 C C . ASP A 1 207 ? -0.002 -17.536 -38.638 1.00 54.31 207 ASP A C 1
ATOM 1676 O O . ASP A 1 207 ? 0.450 -16.518 -39.141 1.00 54.31 207 ASP A O 1
ATOM 1680 N N . VAL A 1 208 ? -0.688 -17.461 -37.488 1.00 56.31 208 VAL A N 1
ATOM 1681 C CA . VAL A 1 208 ? -0.901 -16.177 -36.772 1.00 56.31 208 VAL A CA 1
ATOM 1682 C C . VAL A 1 208 ? 0.185 -15.913 -35.720 1.00 56.31 208 VAL A C 1
ATOM 1684 O O . VAL A 1 208 ? 0.464 -14.769 -35.372 1.00 56.31 208 VAL A O 1
ATOM 1687 N N . PHE A 1 209 ? 0.823 -16.963 -35.198 1.00 54.34 209 PHE A N 1
ATOM 1688 C CA . PHE A 1 209 ? 1.798 -16.822 -34.113 1.00 54.34 209 PHE A CA 1
ATOM 1689 C C . PHE A 1 209 ? 3.181 -16.378 -34.609 1.00 54.34 209 PHE A C 1
ATOM 1691 O O . PHE A 1 209 ? 3.855 -15.617 -33.918 1.00 54.34 209 PHE A O 1
ATOM 1698 N N . ASP A 1 210 ? 3.575 -16.798 -35.814 1.00 54.84 210 ASP A N 1
ATOM 1699 C CA . ASP A 1 210 ? 4.878 -16.456 -36.393 1.00 54.84 210 ASP A CA 1
ATOM 1700 C C . ASP A 1 210 ? 4.925 -15.017 -36.929 1.00 54.84 210 ASP A C 1
ATOM 1702 O O . ASP A 1 210 ? 5.950 -14.347 -36.804 1.00 54.84 210 ASP A O 1
ATOM 1706 N N . GLU A 1 211 ? 3.806 -14.480 -37.426 1.00 55.78 211 GLU A N 1
ATOM 1707 C CA . GLU A 1 211 ? 3.735 -13.083 -37.873 1.00 55.78 211 GLU A CA 1
ATOM 1708 C C . GLU A 1 211 ? 3.820 -12.103 -36.686 1.00 55.78 211 GLU A C 1
ATOM 1710 O O . GLU A 1 211 ? 4.523 -11.094 -36.749 1.00 55.78 211 GLU A O 1
ATOM 1715 N N . MET A 1 212 ? 3.211 -12.454 -35.547 1.00 57.66 212 MET A N 1
ATOM 1716 C CA . MET A 1 212 ? 3.243 -11.638 -34.326 1.00 57.66 212 MET A CA 1
ATOM 1717 C C . MET A 1 212 ? 4.625 -11.636 -33.645 1.00 57.66 212 MET A C 1
ATOM 1719 O O . MET A 1 212 ? 5.009 -10.661 -32.996 1.00 57.66 212 MET A O 1
ATOM 1723 N N . LEU A 1 213 ? 5.390 -12.720 -33.802 1.00 61.28 213 LEU A N 1
ATOM 1724 C CA . LEU A 1 213 ? 6.767 -12.821 -33.312 1.00 61.28 213 LEU A CA 1
ATOM 1725 C C . LEU A 1 213 ? 7.735 -12.011 -34.182 1.00 61.28 213 LEU A C 1
ATOM 1727 O O . LEU A 1 213 ? 8.688 -11.427 -33.664 1.00 61.28 213 LEU A O 1
ATOM 1731 N N . ASN A 1 214 ? 7.463 -11.929 -35.485 1.00 62.12 214 ASN A N 1
ATOM 1732 C CA . ASN A 1 214 ? 8.275 -11.149 -36.408 1.00 62.12 214 ASN A CA 1
ATOM 1733 C C . ASN A 1 214 ? 8.072 -9.635 -36.212 1.00 62.12 214 ASN A C 1
ATOM 1735 O O . ASN A 1 214 ? 9.032 -8.873 -36.317 1.00 62.12 214 ASN A O 1
ATOM 1739 N N . ASP A 1 215 ? 6.864 -9.194 -35.848 1.00 55.03 215 ASP A N 1
ATOM 1740 C CA . ASP A 1 215 ? 6.567 -7.773 -35.602 1.00 55.03 215 ASP A CA 1
ATOM 1741 C C . ASP A 1 215 ? 7.179 -7.251 -34.280 1.00 55.03 215 ASP A C 1
ATOM 1743 O O . ASP A 1 215 ? 7.591 -6.095 -34.179 1.00 55.03 215 ASP A O 1
ATOM 1747 N N . LEU A 1 216 ? 7.358 -8.127 -33.280 1.00 59.59 216 LEU A N 1
ATOM 1748 C CA . LEU A 1 216 ? 8.033 -7.791 -32.017 1.00 59.59 216 LEU A CA 1
ATOM 1749 C C . LEU A 1 216 ? 9.559 -7.640 -32.173 1.00 59.59 216 LEU A C 1
ATOM 1751 O O . LEU A 1 216 ? 10.199 -6.943 -31.387 1.00 59.59 216 LEU A O 1
ATOM 1755 N N . LEU A 1 217 ? 10.150 -8.285 -33.181 1.00 59.59 217 LEU A N 1
ATOM 1756 C CA . LEU A 1 217 ? 11.599 -8.295 -33.401 1.00 59.59 217 LEU A CA 1
ATOM 1757 C C . LEU A 1 217 ? 12.086 -7.085 -34.218 1.00 59.59 217 LEU A C 1
ATOM 1759 O O . LEU A 1 217 ? 13.263 -6.742 -34.152 1.00 59.59 217 LEU A O 1
ATOM 1763 N N . HIS A 1 218 ? 11.186 -6.399 -34.929 1.00 63.72 218 HIS A N 1
ATOM 1764 C CA . HIS A 1 218 ? 11.499 -5.202 -35.722 1.00 63.72 218 HIS A CA 1
ATOM 1765 C C . HIS A 1 218 ? 11.310 -3.868 -34.965 1.00 63.72 218 HIS A C 1
ATOM 1767 O O . HIS A 1 218 ? 11.537 -2.811 -35.550 1.00 63.72 218 HIS A O 1
ATOM 1773 N N . GLN A 1 219 ? 10.919 -3.889 -33.682 1.00 57.88 219 GLN A N 1
ATOM 1774 C CA . GLN A 1 219 ? 10.714 -2.687 -32.846 1.00 57.88 219 GLN A CA 1
ATOM 1775 C C . GLN A 1 219 ? 11.782 -2.466 -31.750 1.00 57.88 219 GLN A C 1
ATOM 1777 O O . GLN A 1 219 ? 11.547 -1.704 -30.810 1.00 57.88 219 GLN A O 1
ATOM 1782 N N . LEU A 1 220 ? 12.960 -3.091 -31.870 1.00 51.56 220 LEU A N 1
ATOM 1783 C CA . LEU A 1 220 ? 14.151 -2.781 -31.060 1.00 51.56 220 LEU A CA 1
ATOM 1784 C C . LEU A 1 220 ? 15.186 -1.989 -31.861 1.00 51.56 220 LEU A C 1
ATOM 1786 O O . LEU A 1 220 ? 15.553 -2.451 -32.963 1.00 51.56 220 LEU A O 1
#

Secondary structure (DSSP, 8-state):
-------S----S--EEEE-TTT--EEEEETTEEEEPPSS-SSHHHHTT-EE--S-TTS-EE-S-----SS-HHHHHH-------TTTTT--HHHHHHHHHHHGGGGHHHHHHHHHHHHHHHHHHHS-S-----PPP--------------PPPPPPPPPPPPPPPPPPPPPPPPPPPPPPPPPPPP--PPP------------SSSSHHHHHHHHHS--

Organism: NCBI:txid1230338